Protein AF-A0A9Q8H592-F1 (afdb_monomer_lite)

Foldseek 3Di:
DQLVVLVVDVVVAQQFWKAKAAPPDPPADPLSVLRHLQTGGNPQCLLFFQAPPLDPPGRMHMDTDGCVVRPHDDNVVNVVSSCSSNVVVPFSQRGGNCNVVVDPTALTGPVDDPCSNPACLNVVPDPPPLVNGDFPPDPRSVVSSVVSVVVVQQWDWDQAAQAIETEGPQADCPPPCNVLLVLVRNVLSNVNKYKYFWHDDDPDDPVVCCVGPVVCPPPLQPVATAGMAINNFGEHEEEDDDPDLVVSLVVRCVVRLSNHLEYEYEHGPDDLVVSVVVVVVCVVVVRRHAFYWYQYPVRDIDTSDHDDDD

Secondary structure (DSSP, 8-state):
-HHHHHHHHHHHGGGSEEEEEE--STTS-HHHHTTTT-EEETT-THHHHSPSP-STT--EEEEEE-TTTSPPPPHHHHHHHHHHHTTT-TT-SSSS-HHHHT-SS-SSSTTS-GGGGT-TTTTT-TT--GGGS---S-HHHHHHHHHHHHHHTTEEEEEETTEEEEEETTS-TTSTTHHHHHHHHHHHHHTT-EEEE----SS--HHHHHHHHGGGTTSTTTT---SEEETTEEEEEE----S-HHHHHHHHHHHHTTT-SEEEEEPPS--HHHHHHHHHHHHHTT----EEEEE-TTS-EEEEEEPPP-

Sequence (310 aa):
EMAGRWEQFMADGDRYYLQYRTQRDNKVRPEHAALDGVTLPLSDSFWEEFYPPNGWNCRCTVVQVRKSKCPATDHDEAMRLGDEALQRDTKGMFRFNAGKEGKSVPDYNPYTVSRCRDCDIAKGGKGKSLARSFVPDNEVCKACVFIRQCEQLRGETIRHGKGTIEISHLVDRNDNDYSRLMQVAQHFAKDGSHVVLTPKMTRPAKFEYDCVYGSLRGTPYDGKCPDLKIDGLWYEHEGFVTDNPKRAFNNMMNHGLKQSGRLIIDRPELTDRFMLRSIQNRINLGINVEEVWLRENNGMIRLLYKKTDG

Structure (mmCIF, N/CA/C/O backbone):
data_AF-A0A9Q8H592-F1
#
_entry.id   AF-A0A9Q8H592-F1
#
loop_
_atom_site.group_PDB
_atom_site.id
_atom_site.type_symbol
_atom_site.label_atom_id
_atom_site.label_alt_id
_atom_site.label_comp_id
_atom_site.label_asym_id
_atom_site.label_entity_id
_atom_site.label_seq_id
_atom_site.pdbx_PDB_ins_code
_atom_site.Cartn_x
_atom_site.Cartn_y
_atom_site.Cartn_z
_atom_site.occupancy
_atom_site.B_iso_or_equiv
_atom_site.auth_seq_id
_atom_site.auth_comp_id
_atom_site.auth_asym_id
_atom_site.auth_atom_id
_atom_site.pdbx_PDB_model_num
ATOM 1 N N . GLU A 1 1 ? 0.896 -2.491 -12.646 1.00 68.50 1 GLU A N 1
ATOM 2 C CA . GLU A 1 1 ? 0.388 -3.859 -12.902 1.00 68.50 1 GLU A CA 1
ATOM 3 C C . GLU A 1 1 ? 1.468 -4.932 -12.720 1.00 68.50 1 GLU A C 1
ATOM 5 O O . GLU A 1 1 ? 1.279 -5.796 -11.879 1.00 68.50 1 GLU A O 1
ATOM 10 N N . MET A 1 2 ? 2.611 -4.874 -13.424 1.00 84.31 2 MET A N 1
ATOM 11 C CA . MET A 1 2 ? 3.657 -5.918 -13.323 1.00 84.31 2 MET A CA 1
ATOM 12 C C . MET A 1 2 ? 4.303 -6.043 -11.934 1.00 84.31 2 MET A C 1
ATOM 14 O O . MET A 1 2 ? 4.591 -7.160 -11.510 1.00 84.31 2 MET A O 1
ATOM 18 N N . ALA A 1 3 ? 4.468 -4.929 -11.209 1.00 83.12 3 ALA A N 1
ATOM 19 C CA . ALA A 1 3 ? 4.972 -4.949 -9.835 1.00 83.12 3 ALA A CA 1
ATOM 20 C C . ALA A 1 3 ? 4.068 -5.765 -8.889 1.00 83.12 3 ALA A C 1
ATOM 22 O O . ALA A 1 3 ? 4.554 -6.641 -8.189 1.00 83.12 3 ALA A O 1
ATOM 23 N N . GLY A 1 4 ? 2.745 -5.571 -8.957 1.00 83.00 4 GLY A N 1
ATOM 24 C CA . GLY A 1 4 ? 1.796 -6.339 -8.140 1.00 83.00 4 GLY A CA 1
ATOM 25 C C . GLY A 1 4 ? 1.736 -7.830 -8.496 1.00 83.00 4 GLY A C 1
ATOM 26 O O . GLY A 1 4 ? 1.490 -8.661 -7.631 1.00 83.00 4 GLY A O 1
ATOM 27 N N . ARG A 1 5 ? 2.015 -8.206 -9.754 1.00 86.50 5 ARG A N 1
ATOM 28 C CA . ARG A 1 5 ? 2.123 -9.628 -10.136 1.00 86.50 5 ARG A CA 1
ATOM 29 C C . ARG A 1 5 ? 3.337 -10.308 -9.504 1.00 86.50 5 ARG A C 1
ATOM 31 O O . ARG A 1 5 ? 3.254 -11.477 -9.152 1.00 86.50 5 ARG A O 1
ATOM 38 N N . TRP A 1 6 ? 4.438 -9.579 -9.323 1.00 90.00 6 TRP A N 1
ATOM 39 C CA . TRP A 1 6 ? 5.632 -10.117 -8.672 1.00 90.00 6 TRP A CA 1
ATOM 40 C C . TRP A 1 6 ? 5.349 -10.549 -7.228 1.00 90.00 6 TRP A C 1
ATOM 42 O O . TRP A 1 6 ? 5.749 -11.638 -6.825 1.00 90.00 6 TRP A O 1
ATOM 52 N N . GLU A 1 7 ? 4.596 -9.744 -6.472 1.00 86.19 7 GLU A N 1
ATOM 53 C CA . GLU A 1 7 ? 4.171 -10.086 -5.106 1.00 86.19 7 GLU A CA 1
ATOM 54 C C . GLU A 1 7 ? 3.358 -11.387 -5.065 1.00 86.19 7 GLU A C 1
ATOM 56 O O . GLU A 1 7 ? 3.593 -12.240 -4.209 1.00 86.19 7 GLU A O 1
ATOM 61 N N . GLN A 1 8 ? 2.456 -11.586 -6.033 1.00 87.19 8 GLN A N 1
ATOM 62 C CA . GLN A 1 8 ? 1.690 -12.831 -6.162 1.00 87.19 8 GLN A CA 1
ATOM 63 C C . GLN A 1 8 ? 2.609 -14.028 -6.426 1.00 87.19 8 GLN A C 1
ATOM 65 O O . GLN A 1 8 ? 2.456 -15.076 -5.804 1.00 87.19 8 GLN A O 1
ATOM 70 N N . PHE A 1 9 ? 3.604 -13.871 -7.303 1.00 90.25 9 PHE A N 1
ATOM 71 C CA . PHE A 1 9 ? 4.548 -14.947 -7.607 1.00 90.25 9 PHE A CA 1
ATOM 72 C C . PHE A 1 9 ? 5.408 -15.328 -6.400 1.00 90.25 9 PHE A C 1
ATOM 74 O O . PHE A 1 9 ? 5.647 -16.512 -6.168 1.00 90.25 9 PHE A O 1
ATOM 81 N N . MET A 1 10 ? 5.828 -14.340 -5.607 1.00 86.94 10 MET A N 1
ATOM 82 C CA . MET A 1 10 ? 6.579 -14.561 -4.371 1.00 86.94 10 MET A CA 1
ATOM 83 C C . MET A 1 10 ? 5.781 -15.364 -3.337 1.00 86.94 10 MET A C 1
ATOM 85 O O . MET A 1 10 ? 6.367 -16.191 -2.641 1.00 86.94 10 MET A O 1
ATOM 89 N N . ALA A 1 11 ? 4.460 -15.168 -3.257 1.00 86.38 11 ALA A N 1
ATOM 90 C CA . ALA A 1 11 ? 3.600 -15.910 -2.333 1.00 86.38 11 ALA A CA 1
ATOM 91 C C . ALA A 1 11 ? 3.524 -17.415 -2.660 1.00 86.38 11 ALA A C 1
ATOM 93 O O . ALA A 1 11 ? 3.461 -18.244 -1.754 1.00 86.38 11 ALA A O 1
ATOM 94 N N . ASP A 1 12 ? 3.575 -17.779 -3.944 1.00 84.81 12 ASP A N 1
ATOM 95 C CA . ASP A 1 12 ? 3.569 -19.181 -4.381 1.00 84.81 12 ASP A CA 1
ATOM 96 C C . ASP A 1 12 ? 4.945 -19.862 -4.307 1.00 84.81 12 ASP A C 1
ATOM 98 O O . ASP A 1 12 ? 5.024 -21.097 -4.288 1.00 84.81 12 ASP A O 1
ATOM 102 N N . GLY A 1 13 ? 6.029 -19.081 -4.283 1.00 82.19 13 GLY A N 1
ATOM 103 C CA . GLY A 1 13 ? 7.405 -19.574 -4.238 1.00 82.19 13 GLY A CA 1
ATOM 104 C C . GLY A 1 13 ? 7.794 -20.420 -5.460 1.00 82.19 13 GLY A C 1
ATOM 105 O O . GLY A 1 13 ? 7.361 -20.172 -6.583 1.00 82.19 13 GLY A O 1
ATOM 106 N N . ASP A 1 14 ? 8.609 -21.461 -5.251 1.00 81.50 14 ASP A N 1
ATOM 107 C CA . ASP A 1 14 ? 9.148 -22.322 -6.324 1.00 81.50 14 ASP A CA 1
ATOM 108 C C . ASP A 1 14 ? 8.177 -23.437 -6.785 1.00 81.50 14 ASP A C 1
ATOM 110 O O . ASP A 1 14 ? 8.556 -24.450 -7.379 1.00 81.50 14 ASP A O 1
ATOM 114 N N . ARG A 1 15 ? 6.875 -23.289 -6.521 1.00 87.06 15 ARG A N 1
ATOM 115 C CA . ARG A 1 15 ? 5.862 -24.247 -7.003 1.00 87.06 15 ARG A CA 1
ATOM 116 C C . ARG A 1 15 ? 5.711 -24.210 -8.526 1.00 87.06 15 ARG A C 1
ATOM 118 O O . ARG A 1 15 ? 5.356 -25.221 -9.136 1.00 87.06 15 ARG A O 1
ATOM 125 N N . TYR A 1 16 ? 5.997 -23.064 -9.136 1.00 93.06 16 TYR A N 1
ATOM 126 C CA . TYR A 1 16 ? 5.837 -22.804 -10.563 1.00 93.06 16 TYR A CA 1
ATOM 127 C C . TYR A 1 16 ? 7.101 -22.180 -11.151 1.00 93.06 16 TYR A C 1
ATOM 129 O O . TYR A 1 16 ? 7.884 -21.553 -10.443 1.00 93.06 16 TYR A O 1
ATOM 137 N N . TYR A 1 17 ? 7.276 -22.332 -12.463 1.00 96.06 17 TYR A N 1
ATOM 138 C CA . TYR A 1 17 ? 8.186 -21.470 -13.213 1.00 96.06 17 TYR A CA 1
ATOM 139 C C . TYR A 1 17 ? 7.452 -20.230 -13.690 1.00 96.06 17 TYR A C 1
ATOM 141 O O . TYR A 1 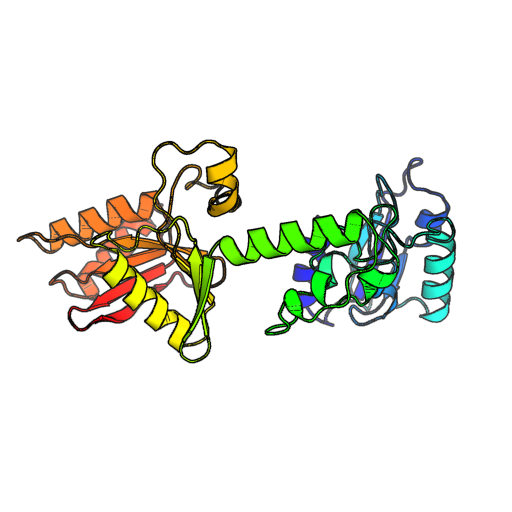17 ? 6.226 -20.230 -13.815 1.00 96.06 17 TYR A O 1
ATOM 149 N N . LEU A 1 18 ? 8.213 -19.184 -13.973 1.00 96.69 18 LEU A N 1
ATOM 150 C CA . LEU A 1 18 ? 7.728 -18.003 -14.656 1.00 96.69 18 LEU A CA 1
ATOM 151 C C . LEU A 1 18 ? 8.015 -18.140 -16.145 1.00 96.69 18 LEU A C 1
ATOM 153 O O . LEU A 1 18 ? 9.094 -18.573 -16.532 1.00 96.69 18 LEU A O 1
ATOM 157 N N . GLN A 1 19 ? 7.045 -17.778 -16.974 1.00 97.19 19 GLN A N 1
ATOM 158 C CA . GLN A 1 19 ? 7.184 -17.737 -18.421 1.00 97.19 19 GLN A CA 1
ATOM 159 C C . GLN A 1 19 ? 6.899 -16.330 -18.928 1.00 97.19 19 GLN A C 1
ATOM 161 O O . GLN A 1 19 ? 5.838 -15.758 -18.654 1.00 97.19 19 GLN A O 1
ATOM 166 N N . TYR A 1 20 ? 7.834 -15.803 -19.707 1.00 97.50 20 TYR A N 1
ATOM 167 C CA . TYR A 1 20 ? 7.683 -14.552 -20.425 1.00 97.50 20 TYR A CA 1
ATOM 168 C C . TYR A 1 20 ? 6.695 -14.735 -21.580 1.00 97.50 20 TYR A C 1
ATOM 170 O O . TYR A 1 20 ? 6.766 -15.701 -22.343 1.00 97.50 20 TYR A O 1
ATOM 178 N N . ARG A 1 21 ? 5.743 -13.811 -21.706 1.00 96.50 21 ARG A N 1
ATOM 179 C CA . ARG A 1 21 ? 4.736 -13.811 -22.767 1.00 96.50 21 ARG A CA 1
ATOM 180 C C . ARG A 1 21 ? 4.564 -12.428 -23.354 1.00 96.50 21 ARG A C 1
ATOM 182 O O . ARG A 1 21 ? 4.507 -11.426 -22.649 1.00 96.50 21 ARG A O 1
ATOM 189 N N . THR A 1 22 ? 4.388 -12.384 -24.655 1.00 95.81 22 THR A N 1
ATOM 190 C CA . THR A 1 22 ? 4.014 -11.192 -25.400 1.00 95.81 22 THR A CA 1
ATOM 191 C C . THR A 1 22 ? 2.536 -11.258 -25.773 1.00 95.81 22 THR A C 1
ATOM 193 O O . THR A 1 22 ? 1.909 -12.316 -25.725 1.00 95.81 22 THR A O 1
ATOM 196 N N . GLN A 1 23 ? 1.957 -10.130 -26.188 1.00 92.56 23 GLN A N 1
ATOM 197 C CA . GLN A 1 23 ? 0.624 -10.133 -26.805 1.00 92.56 23 GLN A CA 1
ATOM 198 C C . GLN A 1 23 ? 0.599 -10.800 -28.194 1.00 92.56 23 GLN A C 1
ATOM 200 O O . GLN A 1 23 ? -0.481 -10.962 -28.752 1.00 92.56 23 GLN A O 1
ATOM 205 N N . ARG A 1 24 ? 1.762 -11.179 -28.756 1.00 92.31 24 ARG A N 1
ATOM 206 C CA . ARG A 1 24 ? 1.909 -11.786 -30.093 1.00 92.31 24 ARG A CA 1
ATOM 207 C C . ARG A 1 24 ? 1.216 -11.001 -31.214 1.00 92.31 24 ARG A C 1
ATOM 209 O O . ARG A 1 24 ? 0.786 -11.576 -32.210 1.00 92.31 24 ARG A O 1
ATOM 216 N N . ASP A 1 25 ? 1.098 -9.688 -31.047 1.00 91.62 25 ASP A N 1
ATOM 217 C CA . ASP A 1 25 ? 0.556 -8.790 -32.059 1.00 91.62 25 ASP A CA 1
ATOM 218 C C . ASP A 1 25 ? 1.675 -8.062 -32.812 1.00 91.62 25 ASP A C 1
ATOM 220 O O . ASP A 1 25 ? 2.841 -8.067 -32.418 1.00 91.62 25 ASP A O 1
ATOM 224 N N . ASN A 1 26 ? 1.307 -7.395 -33.902 1.00 91.62 26 ASN A N 1
ATOM 225 C CA . ASN A 1 26 ? 2.233 -6.628 -34.735 1.00 91.62 26 ASN A CA 1
ATOM 226 C C . ASN A 1 26 ? 2.764 -5.340 -34.073 1.00 91.62 26 ASN A C 1
ATOM 228 O O . ASN A 1 26 ? 3.535 -4.615 -34.698 1.00 91.62 26 ASN A O 1
ATOM 232 N N . LYS A 1 27 ? 2.342 -5.023 -32.842 1.00 92.62 27 LYS A N 1
ATOM 233 C CA . LYS A 1 27 ? 2.834 -3.877 -32.063 1.00 92.62 27 LYS A CA 1
ATOM 234 C C . LYS A 1 27 ? 3.899 -4.289 -31.049 1.00 92.62 27 LYS A C 1
ATOM 236 O O . LYS A 1 27 ? 4.530 -3.413 -30.454 1.00 92.62 27 LYS A O 1
ATOM 241 N N . VAL A 1 28 ? 4.104 -5.588 -30.826 1.00 92.62 28 VAL A N 1
ATOM 242 C CA . VAL A 1 28 ? 5.240 -6.100 -30.055 1.00 92.62 28 VAL A CA 1
ATOM 243 C C . VAL A 1 28 ? 6.523 -5.808 -30.833 1.00 92.62 28 VAL A C 1
ATOM 245 O O . VAL A 1 28 ? 6.618 -6.076 -32.028 1.00 92.62 28 VAL A O 1
ATOM 248 N N . ARG A 1 29 ? 7.520 -5.238 -30.152 1.00 93.25 29 ARG A N 1
ATOM 249 C CA . ARG A 1 29 ? 8.842 -5.006 -30.744 1.00 93.25 29 ARG A CA 1
ATOM 250 C C . ARG A 1 29 ? 9.472 -6.357 -31.106 1.00 93.25 29 ARG A C 1
ATOM 252 O O . ARG A 1 29 ? 9.423 -7.246 -30.253 1.00 93.25 29 ARG A O 1
ATOM 259 N N . PRO A 1 30 ? 10.069 -6.528 -32.300 1.00 92.25 30 PRO A N 1
ATOM 260 C CA . PRO A 1 30 ? 10.672 -7.800 -32.699 1.00 92.25 30 PRO A CA 1
ATOM 261 C C . PRO A 1 30 ? 11.667 -8.340 -31.669 1.00 92.25 30 PRO A C 1
ATOM 263 O O . PRO A 1 30 ? 11.666 -9.530 -31.372 1.00 92.25 30 PRO A O 1
ATOM 266 N N . GLU A 1 31 ? 12.437 -7.449 -31.045 1.00 91.81 31 GLU A N 1
ATOM 267 C CA . GLU A 1 31 ? 13.436 -7.812 -30.044 1.00 91.81 31 GLU A CA 1
ATOM 268 C C . GLU A 1 31 ? 12.789 -8.381 -28.763 1.00 91.81 31 GLU A C 1
ATOM 270 O O . GLU A 1 31 ? 13.339 -9.265 -28.122 1.00 91.81 31 GLU A O 1
ATOM 275 N N . HIS A 1 32 ? 11.573 -7.945 -28.410 1.00 93.75 32 HIS A N 1
ATOM 276 C CA . HIS A 1 32 ? 10.824 -8.515 -27.283 1.00 93.75 32 HIS A CA 1
ATOM 277 C C . HIS A 1 32 ? 10.094 -9.808 -27.660 1.00 93.75 32 HIS A C 1
ATOM 279 O O . HIS A 1 32 ? 9.830 -10.633 -26.789 1.00 93.75 32 HIS A O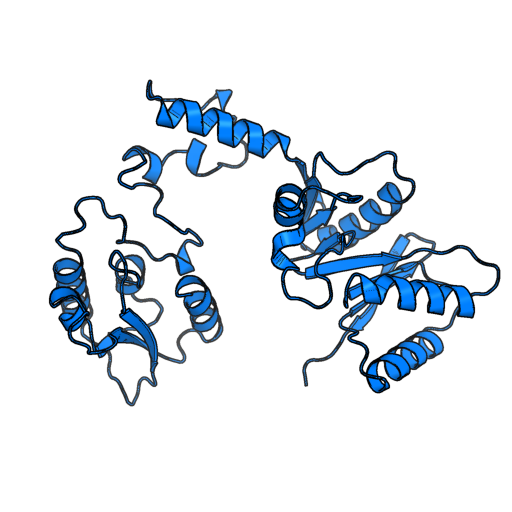 1
ATOM 285 N N . ALA A 1 33 ? 9.726 -9.980 -28.933 1.00 94.12 33 ALA A N 1
ATOM 286 C CA . ALA A 1 33 ? 9.085 -11.203 -29.411 1.00 94.12 33 ALA A CA 1
ATOM 287 C C . ALA A 1 33 ? 10.008 -12.421 -29.251 1.00 94.12 33 ALA A C 1
ATOM 289 O O . ALA A 1 33 ? 9.519 -13.512 -28.974 1.00 94.12 33 ALA A O 1
ATOM 290 N N . ALA A 1 34 ? 11.327 -12.215 -29.331 1.00 93.81 34 ALA A N 1
ATOM 291 C CA . ALA A 1 34 ? 12.336 -13.239 -29.070 1.00 93.81 34 ALA A CA 1
ATOM 292 C C . ALA A 1 34 ? 12.323 -13.770 -27.622 1.00 93.81 34 ALA A C 1
ATOM 294 O O . ALA A 1 34 ? 12.774 -14.883 -27.375 1.00 93.81 34 ALA A O 1
ATOM 295 N N . LEU A 1 35 ? 11.769 -13.007 -26.671 1.00 96.44 35 LEU A N 1
ATOM 296 C CA . LEU A 1 35 ? 11.593 -13.446 -25.284 1.00 96.44 35 LEU A CA 1
ATOM 297 C C . LEU A 1 35 ? 10.324 -14.286 -25.074 1.00 96.44 35 LEU A C 1
ATOM 299 O O . LEU A 1 35 ? 10.143 -14.846 -23.995 1.00 96.44 35 LEU A O 1
ATOM 303 N N . ASP A 1 36 ? 9.414 -14.374 -26.053 1.00 96.44 36 ASP A N 1
ATOM 304 C CA . ASP A 1 36 ? 8.175 -15.143 -25.899 1.00 96.44 36 ASP A CA 1
ATOM 305 C C . ASP A 1 36 ? 8.484 -16.625 -25.647 1.00 96.44 36 ASP A C 1
ATOM 307 O O . ASP A 1 36 ? 9.067 -17.308 -26.484 1.00 96.44 36 ASP A O 1
ATOM 311 N N . GLY A 1 37 ? 8.069 -17.135 -24.487 1.00 96.50 37 GLY A N 1
ATOM 312 C CA . GLY A 1 37 ? 8.290 -18.525 -24.096 1.00 96.50 37 GLY A CA 1
ATOM 313 C C . GLY A 1 37 ? 9.519 -18.769 -23.220 1.00 96.50 37 GLY A C 1
ATOM 314 O O . GLY A 1 37 ? 9.614 -19.872 -22.675 1.00 96.50 37 GLY A O 1
ATOM 315 N N . VAL A 1 38 ? 10.385 -17.769 -22.993 1.00 97.75 38 VAL A N 1
ATOM 316 C CA . VAL A 1 38 ? 11.476 -17.873 -22.006 1.00 97.75 38 VAL A CA 1
ATOM 317 C C . VAL A 1 38 ? 10.879 -18.264 -20.659 1.00 97.75 38 VAL A C 1
ATOM 319 O O . VAL A 1 38 ? 10.034 -17.548 -20.116 1.00 97.75 38 VAL A O 1
ATOM 322 N N . THR A 1 39 ? 11.265 -19.436 -20.158 1.00 98.00 39 THR A N 1
ATOM 323 C CA . THR A 1 39 ? 10.685 -20.045 -18.959 1.00 98.00 39 THR A CA 1
ATOM 324 C C . THR A 1 39 ? 11.786 -20.320 -17.951 1.00 98.00 39 THR A C 1
ATOM 326 O O . THR A 1 39 ? 12.683 -21.101 -18.236 1.00 98.00 39 THR A O 1
ATOM 329 N N . LEU A 1 40 ? 11.729 -19.709 -16.770 1.00 97.25 40 LEU A N 1
ATOM 330 C CA . LEU A 1 40 ? 12.783 -19.816 -15.760 1.00 97.25 40 LEU A CA 1
ATOM 331 C C . LEU A 1 40 ? 12.198 -19.928 -14.344 1.00 97.25 40 LEU A C 1
ATOM 333 O O . LEU A 1 40 ? 11.069 -19.482 -14.100 1.00 97.25 40 LEU A O 1
ATOM 337 N N . PRO A 1 41 ? 12.947 -20.501 -13.384 1.00 95.50 41 PRO A N 1
ATOM 338 C CA . PRO A 1 41 ? 12.615 -20.409 -11.965 1.00 95.50 41 PRO A CA 1
ATOM 339 C C . PRO A 1 41 ? 12.420 -18.959 -11.509 1.00 95.50 41 PRO A C 1
ATOM 341 O O . PRO A 1 41 ? 13.060 -18.049 -12.028 1.00 95.50 41 PRO A O 1
ATOM 344 N N . LEU A 1 42 ? 11.571 -18.740 -10.499 1.00 93.56 42 LEU A N 1
ATOM 345 C CA . LEU A 1 42 ? 11.354 -17.411 -9.903 1.00 93.56 42 LEU A CA 1
ATOM 346 C C . LEU A 1 42 ? 12.660 -16.781 -9.385 1.00 93.56 42 LEU A C 1
ATOM 348 O O . LEU A 1 42 ? 12.828 -15.567 -9.440 1.00 93.56 42 LEU A O 1
ATOM 352 N N . SER A 1 43 ? 13.571 -17.611 -8.871 1.00 93.38 43 SER A N 1
ATOM 353 C CA . SER A 1 43 ? 14.846 -17.197 -8.280 1.00 93.38 43 SER A CA 1
ATOM 354 C C . SER A 1 43 ? 15.946 -16.886 -9.297 1.00 93.38 43 SER A C 1
ATOM 356 O O . SER A 1 43 ? 17.040 -16.515 -8.884 1.00 93.38 43 SER A O 1
ATOM 358 N N . ASP A 1 44 ? 15.699 -17.096 -10.590 1.00 96.12 44 ASP A N 1
ATOM 359 C CA . ASP A 1 44 ? 16.697 -16.870 -11.632 1.00 96.12 44 ASP A CA 1
ATOM 360 C C . ASP A 1 44 ? 17.009 -15.370 -11.793 1.00 96.12 44 ASP A C 1
ATOM 362 O O . ASP A 1 44 ? 16.101 -14.530 -11.760 1.00 96.12 44 ASP A O 1
ATOM 366 N N . SER A 1 45 ? 18.291 -15.026 -11.964 1.00 96.38 45 SER A N 1
ATOM 367 C CA . SER A 1 45 ? 18.751 -13.637 -12.083 1.00 96.38 45 SER A CA 1
ATOM 368 C C . SER A 1 45 ? 18.256 -12.939 -13.348 1.00 96.38 45 SER A C 1
ATOM 370 O O . SER A 1 45 ? 18.188 -11.712 -13.362 1.00 96.38 45 SER A O 1
ATOM 372 N N . PHE A 1 46 ? 17.806 -13.676 -14.369 1.00 97.19 46 PHE A N 1
ATOM 373 C CA . PHE A 1 46 ? 17.144 -13.106 -15.546 1.00 97.19 46 PHE A CA 1
ATOM 374 C C . PHE A 1 46 ? 16.004 -12.151 -15.162 1.00 97.19 46 PHE A C 1
ATOM 376 O O . PHE A 1 46 ? 15.834 -11.081 -15.753 1.00 97.19 46 PHE A O 1
ATOM 383 N N . TRP A 1 47 ? 15.230 -12.504 -14.130 1.00 96.00 47 TRP A N 1
ATOM 384 C CA . TRP A 1 47 ? 14.111 -11.684 -13.674 1.00 96.00 47 TRP A CA 1
ATOM 385 C C . TRP A 1 47 ? 14.538 -10.424 -12.931 1.00 96.00 47 TRP A C 1
ATOM 387 O O . TRP A 1 47 ? 13.675 -9.602 -12.645 1.00 96.00 47 TRP A O 1
ATOM 397 N N . GLU A 1 48 ? 15.812 -10.251 -12.588 1.00 94.19 48 GLU A N 1
ATOM 398 C CA . GLU A 1 48 ? 16.304 -9.010 -11.985 1.00 94.19 48 GLU A CA 1
ATOM 399 C C . GLU A 1 48 ? 16.422 -7.892 -13.021 1.00 94.19 48 GLU A C 1
ATOM 401 O O . GLU A 1 48 ? 16.132 -6.741 -12.699 1.00 94.19 48 GLU A O 1
ATOM 406 N N . GLU A 1 49 ? 16.765 -8.231 -14.267 1.00 93.81 49 GLU A N 1
ATOM 407 C CA . GLU A 1 49 ? 17.043 -7.253 -15.323 1.00 93.81 49 GLU A CA 1
ATOM 408 C C . GLU A 1 49 ? 15.979 -7.205 -16.423 1.00 93.81 49 GLU A C 1
ATOM 410 O O . GLU A 1 49 ? 15.709 -6.132 -16.955 1.00 93.81 49 GLU A O 1
ATOM 415 N N . PHE A 1 50 ? 15.356 -8.333 -16.772 1.00 95.81 50 PHE A N 1
ATOM 416 C CA . PHE A 1 50 ? 14.523 -8.439 -17.981 1.00 95.81 50 PHE A CA 1
ATOM 417 C C . PHE A 1 50 ? 13.031 -8.632 -17.695 1.00 95.81 50 PHE A C 1
ATOM 419 O O . PHE A 1 50 ? 12.260 -9.027 -18.581 1.00 95.81 50 PHE A O 1
ATOM 426 N N . TYR A 1 51 ? 12.607 -8.358 -16.459 1.00 95.12 51 TYR A N 1
ATOM 427 C CA . TYR A 1 51 ? 11.207 -8.427 -16.061 1.00 95.12 51 TYR A CA 1
ATOM 428 C C . TYR A 1 51 ? 10.416 -7.228 -16.620 1.00 95.12 51 TYR A C 1
ATOM 430 O O . TYR A 1 51 ? 10.789 -6.083 -16.370 1.00 95.12 51 TYR A O 1
ATOM 438 N N . PRO A 1 52 ? 9.290 -7.449 -17.330 1.00 93.81 52 PRO A N 1
ATOM 439 C CA . PRO A 1 52 ? 8.515 -6.369 -17.932 1.00 93.81 52 PRO A CA 1
ATOM 440 C C . PRO A 1 52 ? 8.105 -5.263 -16.942 1.00 93.81 52 PRO A C 1
ATOM 442 O O . PRO A 1 52 ? 7.694 -5.559 -15.816 1.00 93.81 52 PRO A O 1
ATOM 445 N N . PRO A 1 53 ? 8.079 -3.989 -17.383 1.00 92.88 53 PRO A N 1
ATOM 446 C CA . PRO A 1 53 ? 8.158 -3.539 -18.777 1.00 92.88 53 PRO A CA 1
ATOM 447 C C . PRO A 1 53 ? 9.589 -3.325 -19.305 1.00 92.88 53 PRO A C 1
ATOM 449 O O . PRO A 1 53 ? 10.331 -2.515 -18.776 1.00 92.88 53 PRO A O 1
ATOM 452 N N . ASN A 1 54 ? 9.901 -3.915 -20.464 1.00 92.69 54 ASN A N 1
ATOM 453 C CA . ASN A 1 54 ? 11.219 -3.792 -21.122 1.00 92.69 54 ASN A CA 1
ATOM 454 C C . ASN A 1 54 ? 11.311 -2.599 -22.101 1.00 92.69 54 ASN A C 1
ATOM 456 O O . ASN A 1 54 ? 12.069 -2.612 -23.064 1.00 92.69 54 ASN A O 1
ATOM 460 N N . GLY A 1 55 ? 10.459 -1.586 -21.932 1.00 91.88 55 GLY A N 1
ATOM 461 C CA . GLY A 1 55 ? 10.382 -0.443 -22.839 1.00 91.88 55 GLY A CA 1
ATOM 462 C C . GLY A 1 55 ? 9.100 0.371 -22.690 1.00 91.88 55 GLY A C 1
ATOM 463 O O . GLY A 1 55 ? 8.113 -0.071 -22.098 1.00 91.88 55 GLY A O 1
ATOM 464 N N . TRP A 1 56 ? 9.076 1.560 -23.295 1.00 90.50 56 TRP A N 1
ATOM 465 C CA . TRP A 1 56 ? 7.867 2.383 -23.341 1.00 90.50 56 TRP A CA 1
ATOM 466 C C . TRP A 1 56 ? 6.738 1.671 -24.089 1.00 90.50 56 TRP A C 1
ATOM 468 O O . TRP A 1 56 ? 6.951 1.150 -25.191 1.00 90.50 56 TRP A O 1
ATOM 478 N N . ASN A 1 57 ? 5.539 1.692 -23.494 1.00 90.31 57 ASN A N 1
ATOM 479 C CA . ASN A 1 57 ? 4.343 1.009 -23.997 1.00 90.31 57 ASN A CA 1
ATOM 480 C C . ASN A 1 57 ? 4.569 -0.501 -24.230 1.00 90.31 57 ASN A C 1
ATOM 482 O O . ASN A 1 57 ? 4.062 -1.075 -25.195 1.00 90.31 57 ASN A O 1
ATOM 486 N N . CYS A 1 58 ? 5.386 -1.138 -23.380 1.00 92.06 58 CYS A N 1
ATOM 487 C CA . CYS A 1 58 ? 5.659 -2.567 -23.472 1.00 92.06 58 CYS A CA 1
ATOM 488 C C . CYS A 1 58 ? 4.367 -3.381 -23.306 1.00 92.06 58 CYS A C 1
ATOM 490 O O . CYS A 1 58 ? 3.588 -3.157 -22.383 1.00 92.06 58 CYS A O 1
ATOM 492 N N . ARG A 1 59 ? 4.161 -4.345 -24.208 1.00 94.31 59 ARG A N 1
ATOM 493 C CA . ARG A 1 59 ? 2.997 -5.248 -24.243 1.00 94.31 59 ARG A CA 1
ATOM 494 C C . ARG A 1 59 ? 3.358 -6.658 -23.766 1.00 94.31 59 ARG A C 1
ATOM 496 O O . ARG A 1 59 ? 2.676 -7.623 -24.091 1.00 94.31 59 ARG A O 1
ATOM 503 N N . CYS A 1 60 ? 4.466 -6.792 -23.050 1.00 94.69 60 CYS A N 1
ATOM 504 C CA . CYS A 1 60 ? 4.926 -8.062 -22.514 1.00 94.69 60 CYS A CA 1
ATOM 505 C C . CYS A 1 60 ? 4.431 -8.268 -21.087 1.00 94.69 60 CYS A C 1
ATOM 507 O O . CYS A 1 60 ? 4.090 -7.325 -20.374 1.00 94.69 60 CYS A O 1
ATOM 509 N N . THR A 1 61 ? 4.395 -9.523 -20.671 1.00 95.12 61 THR A N 1
ATOM 510 C CA . THR A 1 61 ? 3.940 -9.944 -19.360 1.00 95.12 61 THR A CA 1
ATOM 511 C C . THR A 1 61 ? 4.658 -11.215 -18.929 1.00 95.12 61 THR A C 1
ATOM 513 O O . THR A 1 61 ? 5.357 -11.848 -19.717 1.00 95.12 61 THR A O 1
ATOM 516 N N . VAL A 1 62 ? 4.470 -11.593 -17.672 1.00 96.00 62 VAL A N 1
ATOM 517 C CA . VAL A 1 62 ? 4.984 -12.834 -17.103 1.00 96.00 62 VAL A CA 1
ATOM 518 C C . VAL A 1 62 ? 3.826 -13.569 -16.448 1.00 96.00 62 VAL A C 1
ATOM 520 O O . VAL A 1 62 ? 2.932 -12.948 -15.862 1.00 96.00 62 VAL A O 1
ATOM 523 N N . VAL A 1 63 ? 3.814 -14.891 -16.597 1.00 95.31 63 VAL A N 1
ATOM 524 C CA . VAL A 1 63 ? 2.800 -15.771 -16.011 1.00 95.31 63 VAL A CA 1
ATOM 525 C C . VAL A 1 63 ? 3.454 -16.985 -15.367 1.00 95.31 63 VAL A C 1
ATOM 527 O O . VAL A 1 63 ? 4.504 -17.437 -15.816 1.00 95.31 63 VAL A O 1
ATOM 530 N N . GLN A 1 64 ? 2.807 -17.555 -14.357 1.00 95.75 64 GLN A N 1
ATOM 531 C CA . GLN A 1 64 ? 3.227 -18.834 -13.796 1.00 95.75 64 GLN A CA 1
ATOM 532 C C . GLN A 1 64 ? 2.814 -19.999 -14.698 1.00 95.75 64 GLN A C 1
ATOM 534 O O . GLN A 1 64 ? 1.691 -20.061 -15.208 1.00 95.75 64 GLN A O 1
ATOM 539 N N . VAL A 1 65 ? 3.716 -20.961 -14.858 1.00 95.88 65 VAL A N 1
ATOM 540 C CA . VAL A 1 65 ? 3.502 -22.193 -15.615 1.00 95.88 65 VAL A CA 1
ATOM 541 C C . VAL A 1 65 ? 3.941 -23.408 -14.805 1.00 95.88 65 VAL A C 1
ATOM 543 O O . VAL A 1 65 ? 4.824 -23.352 -13.948 1.00 95.88 65 VAL A O 1
ATOM 546 N N . ARG A 1 66 ? 3.302 -24.551 -15.072 1.00 94.06 66 ARG A N 1
ATOM 547 C CA . ARG A 1 66 ? 3.679 -25.821 -14.442 1.00 94.06 66 ARG A CA 1
ATOM 548 C C . ARG A 1 66 ? 4.997 -26.314 -15.034 1.00 94.06 66 ARG A C 1
ATOM 550 O O . ARG A 1 66 ? 5.075 -26.482 -16.250 1.00 94.06 66 ARG A O 1
ATOM 557 N N . LYS A 1 67 ? 5.957 -26.656 -14.167 1.00 92.94 67 LYS A N 1
ATOM 558 C CA . LYS A 1 67 ? 7.291 -27.169 -14.538 1.00 92.94 67 LYS A CA 1
ATOM 559 C C . LYS A 1 67 ? 7.236 -28.346 -15.525 1.00 92.94 67 LYS A C 1
ATOM 561 O O . LYS A 1 67 ? 8.052 -28.442 -16.427 1.00 92.94 67 LYS A O 1
ATOM 566 N N . SER A 1 68 ? 6.227 -29.214 -15.402 1.00 91.31 68 SER A N 1
ATOM 567 C CA . SER A 1 68 ? 6.050 -30.376 -16.286 1.00 91.31 68 SER A CA 1
ATOM 568 C C . SER A 1 68 ? 5.545 -30.048 -17.694 1.00 91.31 68 SER A C 1
ATOM 570 O O . SER A 1 68 ? 5.737 -30.848 -18.602 1.00 91.31 68 SER A O 1
ATOM 572 N N . LYS A 1 69 ? 4.860 -28.913 -17.883 1.00 92.38 69 LYS A N 1
ATOM 573 C CA . LYS A 1 69 ? 4.307 -28.507 -19.187 1.00 92.38 69 LYS A CA 1
ATOM 574 C C . LYS A 1 69 ? 5.231 -27.565 -19.948 1.00 92.38 69 LYS A C 1
ATOM 576 O O . LYS A 1 69 ? 5.175 -27.526 -21.172 1.00 92.38 69 LYS A O 1
ATOM 581 N N . CYS A 1 70 ? 6.022 -26.783 -19.225 1.00 92.12 70 CYS A N 1
ATOM 582 C CA . CYS A 1 70 ? 6.928 -25.793 -19.784 1.00 92.12 70 CYS A CA 1
ATOM 583 C C . CYS A 1 70 ? 8.305 -26.012 -19.142 1.00 92.12 70 CYS A C 1
ATOM 585 O O . CYS A 1 70 ? 8.495 -25.569 -18.005 1.00 92.12 70 CYS A O 1
ATOM 587 N N . PRO A 1 71 ? 9.218 -26.743 -19.810 1.00 92.56 71 PRO A N 1
ATOM 588 C CA . PRO A 1 71 ? 10.573 -26.929 -19.306 1.00 92.56 71 PRO A CA 1
ATOM 589 C C . PRO A 1 71 ? 11.306 -25.586 -19.246 1.00 92.56 71 PRO A C 1
ATOM 591 O O . PRO A 1 71 ? 10.936 -24.642 -19.947 1.00 92.56 71 PRO A O 1
ATOM 594 N N . ALA A 1 72 ? 12.325 -25.505 -18.393 1.00 95.31 72 ALA A N 1
ATOM 595 C CA . ALA A 1 72 ? 13.126 -24.296 -18.282 1.00 95.31 72 ALA A CA 1
ATOM 596 C C . ALA A 1 72 ? 13.940 -24.067 -19.564 1.00 95.31 72 ALA A C 1
ATOM 598 O O . ALA A 1 72 ? 14.489 -25.012 -20.134 1.00 95.31 72 ALA A O 1
ATOM 599 N N . THR A 1 73 ? 14.004 -22.814 -19.999 1.00 96.94 73 THR A N 1
ATOM 600 C CA . THR A 1 73 ? 14.987 -22.335 -20.969 1.00 96.94 73 THR A CA 1
ATOM 601 C C . THR A 1 73 ? 16.363 -22.369 -20.312 1.00 96.94 73 THR A C 1
ATOM 603 O O . THR A 1 73 ? 16.473 -22.179 -19.099 1.00 96.94 73 THR A O 1
ATOM 606 N N . ASP A 1 74 ? 17.405 -22.625 -21.097 1.00 97.81 74 ASP A N 1
ATOM 607 C CA . ASP A 1 74 ? 18.773 -22.507 -20.607 1.00 97.81 74 ASP A CA 1
ATOM 608 C C . ASP A 1 74 ? 19.054 -21.069 -20.131 1.00 97.81 74 ASP A C 1
ATOM 610 O O . ASP A 1 74 ? 18.605 -20.101 -20.753 1.00 97.81 74 ASP A O 1
ATOM 614 N N . HIS A 1 75 ? 19.754 -20.929 -19.003 1.00 96.62 75 HIS A N 1
ATOM 615 C CA . HIS A 1 75 ? 19.985 -19.627 -18.374 1.00 96.62 75 HIS A CA 1
ATOM 616 C C . HIS A 1 75 ? 20.788 -18.694 -19.289 1.00 96.62 75 HIS A C 1
ATOM 618 O O . HIS A 1 75 ? 20.395 -17.545 -19.495 1.00 96.62 75 HIS A O 1
ATOM 624 N N . ASP A 1 76 ? 21.871 -19.193 -19.887 1.00 97.62 76 ASP A N 1
ATOM 625 C CA . ASP A 1 76 ? 22.759 -18.383 -20.723 1.00 97.62 76 ASP A CA 1
ATOM 626 C C . ASP A 1 76 ? 22.059 -17.971 -22.024 1.00 97.62 76 ASP A C 1
ATOM 628 O O . ASP A 1 76 ? 22.198 -16.837 -22.495 1.00 97.62 76 ASP A O 1
ATOM 632 N N . GLU A 1 77 ? 21.243 -18.867 -22.588 1.00 96.94 77 GLU A N 1
ATOM 633 C CA . GLU A 1 77 ? 20.366 -18.536 -23.709 1.00 96.94 77 GLU A CA 1
ATOM 634 C C . GLU A 1 77 ? 19.368 -17.429 -23.349 1.00 96.94 77 GLU A C 1
ATOM 636 O O . GLU A 1 77 ? 19.229 -16.460 -24.102 1.00 96.94 77 GLU A O 1
ATOM 641 N N . ALA A 1 78 ? 18.695 -17.541 -22.202 1.00 96.88 78 ALA A N 1
ATOM 642 C CA . ALA A 1 78 ? 17.733 -16.542 -21.758 1.00 96.88 78 ALA A CA 1
ATOM 643 C C . ALA A 1 78 ? 18.395 -15.177 -21.525 1.00 96.88 78 ALA A C 1
ATOM 645 O O . ALA A 1 78 ? 17.879 -14.165 -22.002 1.00 96.88 78 ALA A O 1
ATOM 646 N N . MET A 1 79 ? 19.557 -15.139 -20.866 1.00 97.44 79 MET A N 1
ATOM 647 C CA . MET A 1 79 ? 20.325 -13.909 -20.651 1.00 97.44 79 MET A CA 1
ATOM 648 C C . MET A 1 79 ? 20.714 -13.248 -21.976 1.00 97.44 79 MET A C 1
ATOM 650 O O . MET A 1 79 ? 20.487 -12.051 -22.151 1.00 97.44 79 MET A O 1
ATOM 654 N N . ARG A 1 80 ? 21.196 -14.028 -22.955 1.00 97.44 80 ARG A N 1
ATOM 655 C CA . ARG A 1 80 ? 21.525 -13.522 -24.298 1.00 97.44 80 ARG A CA 1
ATOM 656 C C . ARG A 1 80 ? 20.313 -12.887 -24.985 1.00 97.44 80 ARG A C 1
ATOM 658 O O . ARG A 1 80 ? 20.435 -11.800 -25.547 1.00 97.44 80 ARG A O 1
ATOM 665 N N . LEU A 1 81 ? 19.152 -13.546 -24.936 1.00 96.50 81 LEU A N 1
ATOM 666 C CA . LEU A 1 81 ? 17.910 -13.006 -25.502 1.00 96.50 81 LEU A CA 1
ATOM 667 C C . LEU A 1 81 ? 17.470 -11.728 -24.770 1.00 96.50 81 LEU A C 1
ATOM 669 O O . LEU A 1 81 ? 17.009 -10.780 -25.405 1.00 96.50 81 LEU A O 1
ATOM 673 N N . GLY A 1 82 ? 17.625 -11.683 -23.444 1.00 95.62 82 GLY A N 1
ATOM 674 C CA . GLY A 1 82 ? 17.348 -10.501 -22.624 1.00 95.62 82 GLY A CA 1
ATOM 675 C C . GLY A 1 82 ? 18.217 -9.310 -23.017 1.00 95.62 82 GLY A C 1
ATOM 676 O O . GLY A 1 82 ? 17.710 -8.208 -23.249 1.00 95.62 82 GLY A O 1
ATOM 677 N N . ASP A 1 83 ? 19.518 -9.537 -23.170 1.00 95.62 83 ASP A N 1
ATOM 678 C CA . ASP A 1 83 ? 20.458 -8.501 -23.579 1.00 95.62 83 ASP A CA 1
ATOM 679 C C . ASP A 1 83 ? 20.163 -7.962 -24.976 1.00 95.62 83 ASP A C 1
ATOM 681 O O . ASP A 1 83 ? 20.164 -6.744 -25.173 1.00 95.62 83 ASP A O 1
ATOM 685 N N . GLU A 1 84 ? 19.843 -8.841 -25.927 1.00 95.00 84 GLU A N 1
ATOM 686 C CA . GLU A 1 84 ? 19.429 -8.447 -27.273 1.00 95.00 84 GLU A CA 1
ATOM 687 C C . GLU A 1 84 ? 18.121 -7.640 -27.250 1.00 95.00 84 GLU A C 1
ATOM 689 O O . GLU A 1 84 ? 18.010 -6.612 -27.931 1.00 95.00 84 GLU A O 1
ATOM 694 N N . ALA A 1 85 ? 17.156 -8.050 -26.418 1.00 94.19 85 ALA A N 1
ATOM 695 C CA . ALA A 1 85 ? 15.873 -7.373 -26.264 1.00 94.19 85 ALA A CA 1
ATOM 696 C C . ALA A 1 85 ? 16.023 -5.928 -25.762 1.00 94.19 85 ALA A C 1
ATOM 698 O O . ALA A 1 85 ? 15.328 -5.030 -26.245 1.00 94.19 85 ALA A O 1
ATOM 699 N N . LEU A 1 86 ? 16.945 -5.687 -24.822 1.00 92.69 86 LEU A N 1
ATOM 700 C CA . LEU A 1 86 ? 17.180 -4.372 -24.211 1.00 92.69 86 LEU A CA 1
ATOM 701 C C . LEU A 1 86 ? 18.457 -3.677 -24.713 1.00 92.69 86 LEU A C 1
ATOM 703 O O . LEU A 1 86 ? 18.879 -2.681 -24.126 1.00 92.69 86 LEU A O 1
ATOM 707 N N . GLN A 1 87 ? 19.065 -4.122 -25.816 1.00 91.06 87 GLN A N 1
ATOM 708 C CA . GLN A 1 87 ? 20.318 -3.546 -26.339 1.00 91.06 87 GLN A CA 1
ATOM 709 C C . GLN A 1 87 ? 20.225 -2.037 -26.641 1.00 91.06 87 GLN A C 1
ATOM 711 O O . GLN A 1 87 ? 21.215 -1.310 -26.581 1.00 91.06 87 GLN A O 1
ATOM 716 N N . ARG A 1 88 ? 19.018 -1.545 -26.961 1.00 87.56 88 ARG A N 1
ATOM 717 C CA . ARG A 1 88 ? 18.763 -0.123 -27.246 1.00 87.56 88 ARG A CA 1
ATOM 718 C C . ARG A 1 88 ? 18.529 0.719 -25.988 1.00 87.56 88 ARG A C 1
ATOM 720 O O . ARG A 1 88 ? 18.517 1.946 -26.084 1.00 87.56 88 ARG A O 1
ATOM 727 N N . ASP A 1 89 ? 18.365 0.102 -24.820 1.00 87.88 89 ASP A N 1
ATOM 728 C CA . ASP A 1 89 ? 18.213 0.797 -23.539 1.00 87.88 89 ASP A CA 1
ATOM 729 C C . ASP A 1 89 ? 19.580 1.178 -22.951 1.00 87.88 89 ASP A C 1
ATOM 731 O O . ASP A 1 89 ? 20.030 0.675 -21.923 1.00 87.88 89 ASP A O 1
ATOM 735 N N . THR A 1 90 ? 20.259 2.109 -23.619 1.00 82.69 90 THR A N 1
ATOM 736 C CA . THR A 1 90 ? 21.628 2.533 -23.269 1.00 82.69 90 THR A CA 1
ATOM 737 C C . THR A 1 90 ? 21.753 3.171 -21.884 1.00 82.69 90 THR A C 1
ATOM 739 O O . THR A 1 90 ? 22.857 3.307 -21.357 1.00 82.69 90 THR A O 1
ATOM 742 N N . LYS A 1 91 ? 20.635 3.595 -21.286 1.00 83.44 91 LYS A N 1
ATOM 743 C CA . LYS A 1 91 ? 20.590 4.206 -19.951 1.00 83.44 91 LYS A CA 1
ATOM 744 C C . LYS A 1 91 ? 20.071 3.249 -18.879 1.00 83.44 91 LYS A C 1
ATOM 746 O O . LYS A 1 91 ? 20.091 3.629 -17.711 1.00 83.44 91 LYS A O 1
ATOM 751 N N . GLY A 1 92 ? 19.673 2.031 -19.252 1.00 87.88 92 GLY A N 1
ATOM 752 C CA . GLY A 1 92 ? 19.168 1.015 -18.331 1.00 87.88 92 GLY A CA 1
ATOM 753 C C . GLY A 1 92 ? 17.862 1.416 -17.645 1.00 87.88 92 GLY A C 1
ATOM 754 O O . GLY A 1 92 ? 17.645 1.024 -16.506 1.00 87.88 92 GLY A O 1
ATOM 755 N N . MET A 1 93 ? 17.017 2.221 -18.298 1.00 90.62 93 MET A N 1
ATOM 756 C CA . MET A 1 93 ? 15.725 2.657 -17.749 1.00 90.62 93 MET A CA 1
ATOM 757 C C . MET A 1 93 ? 14.788 1.476 -17.454 1.00 90.62 93 MET A C 1
ATOM 759 O O . MET A 1 93 ? 13.953 1.557 -16.557 1.00 90.62 93 MET A O 1
ATOM 763 N N . PHE A 1 94 ? 14.913 0.395 -18.219 1.00 92.25 94 PHE A N 1
ATOM 764 C CA . PHE A 1 94 ? 14.051 -0.783 -18.169 1.00 92.25 94 PHE A CA 1
ATOM 765 C C . PHE A 1 94 ? 14.795 -2.052 -17.746 1.00 92.25 94 PHE A C 1
ATOM 767 O O . PHE A 1 94 ? 14.194 -3.120 -17.724 1.00 92.25 94 PHE A O 1
ATOM 774 N N . ARG A 1 95 ? 16.082 -1.940 -17.397 1.00 92.00 95 ARG A N 1
ATOM 775 C CA . ARG A 1 95 ? 16.912 -3.044 -16.896 1.00 92.00 95 ARG A CA 1
ATOM 776 C C . ARG A 1 95 ? 16.796 -3.183 -15.378 1.00 92.00 95 ARG A C 1
ATOM 778 O O . ARG A 1 95 ? 17.771 -2.972 -14.659 1.00 92.00 95 ARG A O 1
ATOM 785 N N . PHE A 1 96 ? 15.585 -3.427 -14.886 1.00 92.38 96 PHE A N 1
ATOM 786 C CA . PHE A 1 96 ? 15.322 -3.626 -13.460 1.00 92.38 96 PHE A CA 1
ATOM 787 C C . PHE A 1 96 ? 13.970 -4.304 -13.231 1.00 92.38 96 PHE A C 1
ATOM 789 O O . PHE A 1 96 ? 13.052 -4.204 -14.047 1.00 92.38 96 PHE A O 1
ATOM 796 N N . ASN A 1 97 ? 13.800 -4.917 -12.064 1.00 93.38 97 ASN A N 1
ATOM 797 C CA . ASN A 1 97 ? 12.530 -5.504 -11.666 1.00 93.38 97 ASN A CA 1
ATOM 798 C C . ASN A 1 97 ? 11.756 -4.572 -10.731 1.00 93.38 97 ASN A C 1
ATOM 800 O O . ASN A 1 97 ? 11.977 -4.541 -9.519 1.00 93.38 97 ASN A O 1
ATOM 804 N N . ALA A 1 98 ? 10.781 -3.862 -11.297 1.00 90.56 98 ALA A N 1
ATOM 805 C CA . ALA A 1 98 ? 9.919 -2.938 -10.562 1.00 90.56 98 ALA A CA 1
ATOM 806 C C . ALA A 1 98 ? 9.167 -3.584 -9.382 1.00 90.56 98 ALA A C 1
ATOM 808 O O . ALA A 1 98 ? 8.931 -2.923 -8.372 1.00 90.56 98 ALA A O 1
ATOM 809 N N . GLY A 1 99 ? 8.787 -4.863 -9.498 1.00 89.25 99 GLY A N 1
ATOM 810 C CA . GLY A 1 99 ? 8.099 -5.596 -8.433 1.00 89.25 99 GLY A CA 1
ATOM 811 C C . GLY A 1 99 ? 9.026 -6.028 -7.306 1.00 89.25 99 GLY A C 1
ATOM 812 O O . GLY A 1 99 ? 8.672 -5.905 -6.139 1.00 89.25 99 GLY A O 1
ATOM 813 N N . LYS A 1 100 ? 10.235 -6.477 -7.649 1.00 90.25 100 LYS A N 1
ATOM 814 C CA . LYS A 1 100 ? 11.255 -6.878 -6.677 1.00 90.25 100 LYS A CA 1
ATOM 815 C C . LYS A 1 100 ? 11.834 -5.677 -5.930 1.00 90.25 100 LYS A C 1
ATOM 817 O O . LYS A 1 100 ? 12.055 -5.758 -4.727 1.00 90.25 100 LYS A O 1
ATOM 822 N N . GLU A 1 101 ? 12.073 -4.570 -6.631 1.00 88.38 101 GLU A N 1
ATOM 823 C CA . GLU A 1 101 ? 12.639 -3.355 -6.036 1.00 88.38 101 GLU A CA 1
ATOM 824 C C . GLU A 1 101 ? 11.595 -2.430 -5.399 1.00 88.38 101 GLU A C 1
ATOM 826 O O . GLU A 1 101 ? 11.967 -1.536 -4.641 1.00 88.38 101 GLU A O 1
ATOM 831 N N . GLY A 1 102 ? 10.304 -2.600 -5.708 1.00 86.44 102 GLY A N 1
ATOM 832 C CA . GLY A 1 102 ? 9.246 -1.703 -5.233 1.00 86.44 102 GLY A CA 1
ATOM 833 C C . GLY A 1 102 ? 9.361 -0.280 -5.793 1.00 86.44 102 GLY A C 1
ATOM 834 O O . GLY A 1 102 ? 8.940 0.683 -5.152 1.00 86.44 102 GLY A O 1
ATOM 835 N N . LYS A 1 103 ? 9.959 -0.124 -6.980 1.00 85.31 103 LYS A N 1
ATOM 836 C CA . LYS A 1 103 ? 10.225 1.173 -7.620 1.00 85.31 103 LYS A CA 1
ATOM 837 C C . LYS A 1 103 ? 9.526 1.269 -8.968 1.00 85.31 103 LYS A C 1
ATOM 839 O O . LYS A 1 103 ? 9.395 0.287 -9.687 1.00 85.31 103 LYS A O 1
ATOM 844 N N . SER A 1 104 ? 9.107 2.480 -9.334 1.00 84.25 104 SER A N 1
ATOM 845 C CA . SER A 1 104 ? 8.520 2.739 -10.660 1.00 84.25 104 SER A CA 1
ATOM 846 C C . SER A 1 104 ? 9.572 2.970 -11.750 1.00 84.25 104 SER A C 1
ATOM 848 O O . SER A 1 104 ? 9.298 2.715 -12.918 1.00 84.25 104 SER A O 1
ATOM 850 N N . VAL A 1 105 ? 10.758 3.453 -11.371 1.00 87.69 105 VAL A N 1
ATOM 851 C CA . VAL A 1 105 ? 11.921 3.683 -12.241 1.00 87.69 105 VAL A CA 1
ATOM 852 C C . VAL A 1 105 ? 13.195 3.313 -11.472 1.00 87.69 105 VAL A C 1
ATOM 854 O O . VAL A 1 105 ? 13.192 3.425 -10.241 1.00 87.69 105 VAL A O 1
ATOM 857 N N . PRO A 1 106 ? 14.278 2.900 -12.150 1.00 89.12 106 PRO A N 1
ATOM 858 C CA . PRO A 1 106 ? 15.536 2.582 -11.486 1.00 89.12 106 PRO A CA 1
ATOM 859 C C . PRO A 1 106 ? 16.199 3.849 -10.930 1.00 89.12 106 PRO A C 1
ATOM 861 O O . PRO A 1 106 ? 15.982 4.958 -11.431 1.00 89.12 106 PRO A O 1
ATOM 864 N N . ASP A 1 107 ? 17.043 3.686 -9.905 1.00 86.06 107 ASP A N 1
ATOM 865 C CA . ASP A 1 107 ? 17.705 4.809 -9.217 1.00 86.06 107 ASP A CA 1
ATOM 866 C C . ASP A 1 107 ? 18.530 5.667 -10.193 1.00 86.06 107 ASP A C 1
ATOM 868 O O . ASP A 1 107 ? 18.533 6.900 -10.124 1.00 86.06 107 ASP A O 1
ATOM 872 N N . TYR A 1 108 ? 19.206 5.010 -11.138 1.00 86.81 108 TYR A N 1
ATOM 873 C CA . TYR A 1 108 ? 19.808 5.670 -12.287 1.00 86.81 108 TYR A CA 1
ATOM 874 C C . TYR A 1 108 ? 18.921 5.562 -13.513 1.00 86.81 108 TYR A C 1
ATOM 876 O O . TYR A 1 108 ? 18.582 4.465 -13.939 1.00 86.81 108 TYR A O 1
ATOM 884 N N . ASN A 1 109 ? 18.626 6.706 -14.113 1.00 88.06 109 ASN A N 1
ATOM 885 C CA . ASN A 1 109 ? 17.855 6.818 -15.334 1.00 88.06 109 ASN A CA 1
ATOM 886 C C . ASN A 1 109 ? 18.213 8.142 -16.054 1.00 88.06 109 ASN A C 1
ATOM 888 O O . ASN A 1 109 ? 18.964 8.949 -15.504 1.00 88.06 109 ASN A O 1
ATOM 892 N N . PRO A 1 110 ? 17.708 8.403 -17.277 1.00 86.75 110 PRO A N 1
ATOM 893 C CA . PRO A 1 110 ? 17.937 9.650 -18.017 1.00 86.75 110 PRO A CA 1
ATOM 894 C C . PRO A 1 110 ? 17.651 10.962 -17.267 1.00 86.75 110 PRO A C 1
ATOM 896 O O . PRO A 1 110 ? 18.148 12.002 -17.687 1.00 86.75 110 PRO A O 1
ATOM 899 N N . TYR A 1 111 ? 16.862 10.928 -16.190 1.00 84.50 111 TYR A N 1
ATOM 900 C CA . TYR A 1 111 ? 16.513 12.091 -15.369 1.00 84.50 111 TYR A CA 1
ATOM 901 C C . TYR A 1 111 ? 17.336 12.182 -14.074 1.00 84.50 111 TYR A C 1
ATOM 903 O O . TYR A 1 111 ? 17.128 13.090 -13.270 1.00 84.50 111 TYR A O 1
ATOM 911 N N . THR A 1 112 ? 18.269 11.255 -13.852 1.00 87.25 112 THR A N 1
ATOM 912 C CA . THR A 1 1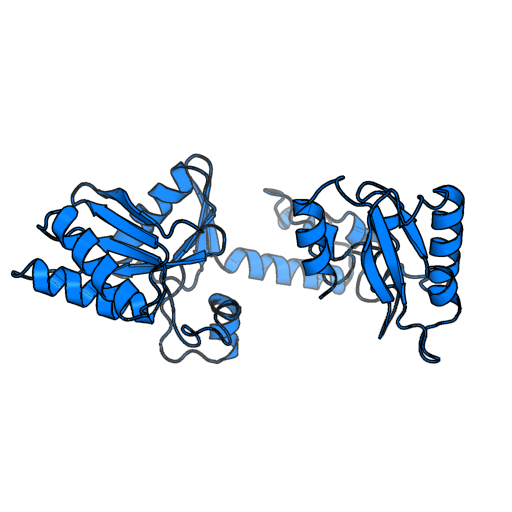12 ? 19.158 11.229 -12.687 1.00 87.25 112 THR A CA 1
ATOM 913 C C . THR A 1 112 ? 20.621 11.082 -13.113 1.00 87.25 112 THR A C 1
ATOM 915 O O . THR A 1 112 ? 20.960 11.061 -14.297 1.00 87.25 112 THR A O 1
ATOM 918 N N . VAL A 1 113 ? 21.535 11.027 -12.142 1.00 86.81 113 VAL A N 1
ATOM 919 C CA . VAL A 1 113 ? 22.970 10.825 -12.394 1.00 86.81 113 VAL A CA 1
ATOM 920 C C . VAL A 1 113 ? 23.405 9.417 -12.026 1.00 86.81 113 VAL A C 1
ATOM 922 O O . VAL A 1 113 ? 22.800 8.789 -11.165 1.00 86.81 113 VAL A O 1
ATOM 925 N N . SER A 1 114 ? 24.474 8.912 -12.647 1.00 83.81 114 SER A N 1
ATOM 926 C CA . SER A 1 114 ? 24.973 7.540 -12.428 1.00 83.81 114 SER A CA 1
ATOM 927 C C . SER A 1 114 ? 25.207 7.211 -10.953 1.00 83.81 114 SER A C 1
ATOM 929 O O . SER A 1 114 ? 24.875 6.115 -10.513 1.00 83.81 114 SER A O 1
ATOM 931 N N . ARG A 1 115 ? 25.670 8.191 -10.168 1.00 82.38 115 ARG A N 1
ATOM 932 C CA . ARG A 1 115 ? 25.846 8.079 -8.712 1.00 82.38 115 ARG A CA 1
ATOM 933 C C . ARG A 1 115 ? 24.549 7.772 -7.951 1.00 82.38 115 ARG A C 1
ATOM 935 O O . ARG A 1 115 ? 24.594 7.309 -6.822 1.00 82.38 115 ARG A O 1
ATOM 942 N N . CYS A 1 116 ? 23.369 8.013 -8.517 1.00 85.44 116 CYS A N 1
ATOM 943 C CA . CYS A 1 116 ? 22.117 7.669 -7.846 1.00 85.44 116 CYS A CA 1
ATOM 944 C C . CYS A 1 116 ? 21.994 6.160 -7.569 1.00 85.44 116 CYS A C 1
ATOM 946 O O . CYS A 1 116 ? 21.335 5.809 -6.595 1.00 85.44 116 CYS A O 1
ATOM 948 N N . ARG A 1 117 ? 22.695 5.290 -8.322 1.00 82.94 117 ARG A N 1
ATOM 949 C CA . ARG A 1 117 ? 22.715 3.830 -8.091 1.00 82.94 117 ARG A CA 1
ATOM 950 C C . ARG A 1 117 ? 23.205 3.432 -6.703 1.00 82.94 117 ARG A C 1
ATOM 952 O O . ARG A 1 117 ? 22.798 2.392 -6.196 1.00 82.94 117 ARG A O 1
ATOM 959 N N . ASP A 1 118 ? 24.085 4.214 -6.092 1.00 81.50 118 ASP A N 1
ATOM 960 C CA . ASP A 1 118 ? 24.761 3.903 -4.828 1.00 81.50 118 ASP A CA 1
ATOM 961 C C . ASP A 1 118 ? 24.782 5.086 -3.843 1.00 81.50 118 ASP A C 1
ATOM 963 O O . ASP A 1 118 ? 25.410 5.027 -2.790 1.00 81.50 118 ASP A O 1
ATOM 967 N N . CYS A 1 119 ? 24.038 6.153 -4.141 1.00 81.62 119 CYS A N 1
ATOM 968 C CA . CYS A 1 119 ? 23.998 7.363 -3.330 1.00 81.62 119 CYS A CA 1
ATOM 969 C C . CYS A 1 119 ? 23.307 7.161 -1.971 1.00 81.62 119 CYS A C 1
ATOM 971 O O . CYS A 1 119 ? 22.114 6.858 -1.903 1.00 81.62 119 CYS A O 1
ATOM 973 N N . ASP A 1 120 ? 24.021 7.477 -0.887 1.00 77.69 120 ASP A N 1
ATOM 974 C CA . ASP A 1 120 ? 23.499 7.474 0.489 1.00 77.69 120 ASP A CA 1
ATOM 975 C C . ASP A 1 120 ? 22.257 8.369 0.683 1.00 77.69 120 ASP A C 1
ATOM 977 O O . ASP A 1 120 ? 21.353 8.018 1.442 1.00 77.69 120 ASP A O 1
ATOM 981 N N . ILE A 1 121 ? 22.195 9.512 -0.015 1.00 77.69 121 ILE A N 1
ATOM 982 C CA . ILE A 1 121 ? 21.077 10.471 0.071 1.00 77.69 121 ILE A CA 1
ATOM 983 C C . ILE A 1 121 ? 19.817 9.872 -0.558 1.00 77.69 121 ILE A C 1
ATOM 985 O O . ILE A 1 121 ? 18.729 9.949 0.010 1.00 77.69 121 ILE A O 1
ATOM 989 N N . ALA A 1 122 ? 19.961 9.257 -1.735 1.00 75.69 122 ALA A N 1
ATOM 990 C CA . ALA A 1 122 ? 18.841 8.654 -2.447 1.00 75.69 122 ALA A CA 1
ATOM 991 C C . ALA A 1 122 ? 18.334 7.396 -1.729 1.00 75.69 122 ALA A C 1
ATOM 993 O O . ALA A 1 122 ? 17.126 7.185 -1.681 1.00 75.69 122 ALA A O 1
ATOM 994 N N . LYS A 1 123 ? 19.233 6.607 -1.127 1.00 75.06 123 LYS A N 1
ATOM 995 C CA . LYS A 1 123 ? 18.901 5.349 -0.442 1.00 75.06 123 LYS A CA 1
ATOM 996 C C . LYS A 1 123 ? 18.437 5.510 1.009 1.00 75.06 123 LYS A C 1
ATOM 998 O O . LYS A 1 123 ? 18.091 4.515 1.637 1.00 75.06 123 LYS A O 1
ATOM 1003 N N . GLY A 1 124 ? 18.417 6.733 1.549 1.00 63.00 124 GLY A N 1
ATOM 1004 C CA . GLY A 1 124 ? 17.808 7.018 2.852 1.00 63.00 124 GLY A CA 1
ATOM 1005 C C . GLY A 1 124 ? 18.456 6.261 4.016 1.00 63.00 124 GLY A C 1
ATOM 1006 O O . GLY A 1 124 ? 17.755 5.716 4.868 1.00 63.00 124 GLY A O 1
ATOM 1007 N N . GLY A 1 125 ? 19.792 6.191 4.055 1.00 54.59 125 GLY A N 1
ATOM 1008 C CA . GLY A 1 125 ? 20.507 5.481 5.117 1.00 54.59 125 GLY A CA 1
ATOM 1009 C C . GLY A 1 125 ? 20.063 5.935 6.516 1.00 54.59 125 GLY A C 1
ATOM 1010 O O . GLY A 1 125 ? 20.236 7.100 6.877 1.00 54.59 125 GLY A O 1
ATOM 1011 N N . LYS A 1 126 ? 19.510 5.009 7.317 1.00 43.28 126 LYS A N 1
ATOM 1012 C CA . LYS A 1 126 ? 19.093 5.256 8.710 1.00 43.28 126 LYS A CA 1
ATOM 1013 C C . LYS A 1 126 ? 20.253 5.894 9.489 1.00 43.28 126 LYS A C 1
ATOM 1015 O O . LYS A 1 126 ? 21.253 5.236 9.754 1.00 43.28 126 LYS A O 1
ATOM 1020 N N . GLY A 1 127 ? 20.119 7.170 9.853 1.00 47.38 127 GLY A N 1
ATOM 1021 C CA . GLY A 1 127 ? 21.082 7.879 10.703 1.00 47.38 127 GLY A CA 1
ATOM 1022 C C . GLY A 1 127 ? 22.291 8.511 10.000 1.00 47.38 127 GLY A C 1
ATOM 1023 O O . GLY A 1 127 ? 23.140 9.078 10.687 1.00 47.38 127 GLY A O 1
ATOM 1024 N N . LYS A 1 128 ? 22.385 8.491 8.662 1.00 48.56 128 LYS A N 1
ATOM 1025 C CA . LYS A 1 128 ? 23.339 9.364 7.958 1.00 48.56 128 LYS A CA 1
ATOM 1026 C C . LYS A 1 128 ? 22.677 10.723 7.769 1.00 48.56 128 LYS A C 1
ATOM 1028 O O . LYS A 1 128 ? 21.764 10.872 6.963 1.00 48.56 128 LYS A O 1
ATOM 1033 N N . SER A 1 129 ? 23.098 11.713 8.553 1.00 54.72 129 SER A N 1
ATOM 1034 C CA . SER A 1 129 ? 22.593 13.071 8.385 1.00 54.72 129 SER A CA 1
ATOM 1035 C C . SER A 1 129 ? 22.865 13.540 6.954 1.00 54.72 129 SER A C 1
ATOM 1037 O O . SER A 1 129 ? 23.965 13.357 6.424 1.00 54.72 129 SER A O 1
ATOM 1039 N N . LEU A 1 130 ? 21.875 14.190 6.333 1.00 59.38 130 LEU A N 1
ATOM 1040 C CA . LEU A 1 130 ? 22.071 14.904 5.065 1.00 59.38 130 LEU A CA 1
ATOM 1041 C C . LEU A 1 130 ? 23.284 15.851 5.158 1.00 59.38 130 LEU A C 1
ATOM 1043 O O . LEU A 1 130 ? 24.018 16.012 4.192 1.00 59.38 130 LEU A O 1
ATOM 1047 N N . ALA A 1 131 ? 23.556 16.364 6.365 1.00 54.56 131 ALA A N 1
ATOM 1048 C CA . ALA A 1 131 ? 24.705 17.198 6.705 1.00 54.56 131 ALA A CA 1
ATOM 1049 C C . ALA A 1 131 ? 26.090 16.535 6.529 1.00 54.56 131 ALA A C 1
ATOM 1051 O O . ALA A 1 131 ? 27.079 17.251 6.431 1.00 54.56 131 ALA A O 1
ATOM 1052 N N . ARG A 1 132 ? 26.198 15.198 6.510 1.00 57.66 132 ARG A N 1
ATOM 1053 C CA . ARG A 1 132 ? 27.478 14.473 6.337 1.00 57.66 132 ARG A CA 1
ATOM 1054 C C . ARG A 1 132 ? 27.651 13.855 4.949 1.00 57.66 132 ARG A C 1
ATOM 1056 O O . ARG A 1 132 ? 28.678 13.237 4.683 1.00 57.66 132 ARG A O 1
ATOM 1063 N N . SER A 1 133 ? 26.656 13.981 4.076 1.00 64.88 133 SER A N 1
ATOM 1064 C CA . SER A 1 133 ? 26.700 13.374 2.746 1.00 64.88 133 SER A CA 1
ATOM 1065 C C . SER A 1 133 ? 27.382 14.311 1.751 1.00 64.88 133 SER A C 1
ATOM 1067 O O . SER A 1 133 ? 26.999 15.470 1.633 1.00 64.88 133 SER A O 1
ATOM 1069 N N . PHE A 1 134 ? 28.371 13.817 0.999 1.00 70.31 134 PHE A N 1
ATOM 1070 C CA . PHE A 1 134 ? 28.964 14.584 -0.101 1.00 70.31 134 PHE A CA 1
ATOM 1071 C C . PHE A 1 134 ? 27.923 14.797 -1.207 1.00 70.31 134 PHE A C 1
ATOM 1073 O O . PHE A 1 134 ? 27.498 13.830 -1.850 1.00 70.31 134 PHE A O 1
ATOM 1080 N N . VAL A 1 135 ? 27.545 16.049 -1.453 1.00 71.69 135 VAL A N 1
ATOM 1081 C CA . VAL A 1 135 ? 26.622 16.446 -2.522 1.00 71.69 135 VAL A CA 1
ATOM 1082 C C . VAL A 1 135 ? 27.460 16.991 -3.684 1.00 71.69 135 VAL A C 1
ATOM 1084 O O . VAL A 1 135 ? 28.154 17.986 -3.489 1.00 71.69 135 VAL A O 1
ATOM 1087 N N . PRO A 1 136 ? 27.441 16.369 -4.879 1.00 74.88 136 PRO A N 1
ATOM 1088 C CA . PRO A 1 136 ? 28.090 16.940 -6.054 1.00 74.88 136 PRO A CA 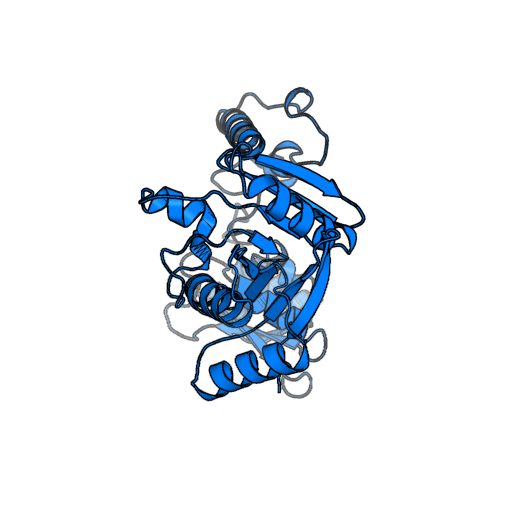1
ATOM 1089 C C . PRO A 1 136 ? 27.474 18.294 -6.382 1.00 74.88 136 PRO A C 1
ATOM 1091 O O . PRO A 1 136 ? 26.277 18.489 -6.155 1.00 74.88 136 PRO A O 1
ATOM 1094 N N . ASP A 1 137 ? 28.255 19.182 -6.992 1.00 79.88 137 ASP A N 1
ATOM 1095 C CA . ASP A 1 137 ? 27.736 20.445 -7.510 1.00 79.88 137 ASP A CA 1
ATOM 1096 C C . ASP A 1 137 ? 26.898 20.204 -8.776 1.00 79.88 137 ASP A C 1
ATOM 1098 O O . ASP A 1 137 ? 27.348 20.331 -9.909 1.00 79.88 137 ASP A O 1
ATOM 1102 N N . ASN A 1 138 ? 25.675 19.730 -8.553 1.00 85.62 138 ASN A N 1
ATOM 1103 C CA . ASN A 1 138 ? 24.687 19.386 -9.559 1.00 85.62 138 ASN A CA 1
ATOM 1104 C C . ASN A 1 138 ? 23.302 19.750 -9.017 1.00 85.62 138 ASN A C 1
ATOM 1106 O O . ASN A 1 138 ? 22.949 19.378 -7.894 1.00 85.62 138 ASN A O 1
ATOM 1110 N N . GLU A 1 139 ? 22.502 20.434 -9.828 1.00 87.62 139 GLU A N 1
ATOM 1111 C CA . GLU A 1 139 ? 21.138 20.851 -9.503 1.00 87.62 139 GLU A CA 1
ATOM 1112 C C . GLU A 1 139 ? 20.240 19.678 -9.095 1.00 87.62 139 GLU A C 1
ATOM 1114 O O . GLU A 1 139 ? 19.507 19.790 -8.115 1.00 87.62 139 GLU A O 1
ATOM 1119 N N . VAL A 1 140 ? 20.365 18.516 -9.749 1.00 86.88 140 VAL A N 1
ATOM 1120 C CA . VAL A 1 140 ? 19.601 17.303 -9.397 1.00 86.88 140 VAL A CA 1
ATOM 1121 C C . VAL A 1 140 ? 19.932 16.841 -7.977 1.00 86.88 140 VAL A C 1
ATOM 1123 O O . VAL A 1 140 ? 19.044 16.493 -7.199 1.00 86.88 140 VAL A O 1
ATOM 1126 N N . CYS A 1 141 ? 21.214 16.868 -7.606 1.00 85.31 141 CYS A N 1
ATOM 1127 C CA . CYS A 1 141 ? 21.659 16.474 -6.272 1.00 85.31 141 CYS A CA 1
ATOM 1128 C C . CYS A 1 141 ? 21.215 17.488 -5.208 1.00 85.31 141 CYS A C 1
ATOM 1130 O O . CYS A 1 141 ? 20.767 17.077 -4.138 1.00 85.31 141 CYS A O 1
ATOM 1132 N N . LYS A 1 142 ? 21.277 18.793 -5.509 1.00 85.88 142 LYS A N 1
ATOM 1133 C CA . LYS A 1 142 ? 20.772 19.859 -4.626 1.00 85.88 142 LYS A CA 1
ATOM 1134 C C . LYS A 1 142 ? 19.261 19.726 -4.402 1.00 85.88 142 LYS A C 1
ATOM 1136 O O . LYS A 1 142 ? 18.813 19.739 -3.259 1.00 85.88 142 LYS A O 1
ATOM 1141 N N . ALA A 1 143 ? 18.486 19.513 -5.467 1.00 87.44 143 ALA A N 1
ATOM 1142 C CA . ALA A 1 143 ? 17.042 19.291 -5.389 1.00 87.44 143 ALA A CA 1
ATOM 1143 C C . ALA A 1 143 ? 16.694 18.030 -4.583 1.00 87.44 143 ALA A C 1
ATOM 1145 O O . ALA A 1 143 ? 15.805 18.065 -3.735 1.00 87.44 143 ALA A O 1
ATOM 1146 N N . CYS A 1 144 ? 17.432 16.934 -4.788 1.00 85.69 144 CYS A N 1
ATOM 1147 C CA . CYS A 1 144 ? 17.256 15.695 -4.030 1.00 85.69 144 CYS A CA 1
ATOM 1148 C C . CYS A 1 144 ? 17.410 15.922 -2.518 1.00 85.69 144 CYS A C 1
ATOM 1150 O O . CYS A 1 144 ? 16.579 15.449 -1.744 1.00 85.69 144 CYS A O 1
ATOM 1152 N N . VAL A 1 145 ? 18.411 16.701 -2.089 1.00 83.56 145 VAL A N 1
ATOM 1153 C CA . VAL A 1 145 ? 18.587 17.055 -0.670 1.00 83.56 145 VAL A CA 1
ATOM 1154 C C . VAL A 1 145 ? 17.359 17.782 -0.128 1.00 83.56 145 VAL A C 1
ATOM 1156 O O . VAL A 1 145 ? 16.849 17.377 0.913 1.00 83.56 145 VAL A O 1
ATOM 1159 N N . PHE A 1 146 ? 16.847 18.796 -0.831 1.00 84.56 146 PHE A N 1
ATOM 1160 C CA . PHE A 1 146 ? 15.651 19.521 -0.389 1.00 84.56 146 PHE A CA 1
ATOM 1161 C C . PHE A 1 146 ? 14.420 18.617 -0.300 1.00 84.56 146 PHE A C 1
ATOM 1163 O O . PHE A 1 146 ? 13.714 18.649 0.703 1.00 84.56 146 PHE A O 1
ATOM 1170 N N . ILE A 1 147 ? 14.196 17.752 -1.293 1.00 84.81 147 ILE A N 1
ATOM 1171 C CA . ILE A 1 147 ? 13.080 16.794 -1.275 1.00 84.81 147 ILE A CA 1
ATOM 1172 C C . ILE A 1 147 ? 13.184 15.867 -0.057 1.00 84.81 147 ILE A C 1
ATOM 1174 O O . ILE A 1 147 ? 12.194 15.670 0.646 1.00 84.81 147 ILE A O 1
ATOM 1178 N N . ARG A 1 148 ? 14.381 15.340 0.235 1.00 82.12 148 ARG A N 1
ATOM 1179 C CA . ARG A 1 148 ? 14.616 14.483 1.408 1.00 82.12 148 ARG A CA 1
ATOM 1180 C C . ARG A 1 148 ? 14.470 15.239 2.731 1.00 82.12 148 ARG A C 1
ATOM 1182 O O . ARG A 1 148 ? 13.981 14.663 3.696 1.00 82.12 148 ARG A O 1
ATOM 1189 N N . GLN A 1 149 ? 14.843 16.518 2.794 1.00 80.00 149 GLN A N 1
ATOM 1190 C CA . GLN A 1 149 ? 14.572 17.362 3.966 1.00 80.00 149 GLN A CA 1
ATOM 1191 C C . GLN A 1 149 ? 13.069 17.556 4.169 1.00 80.00 149 GLN A C 1
ATOM 1193 O O . GLN A 1 149 ? 12.576 17.371 5.277 1.00 80.00 149 GLN A O 1
ATOM 1198 N N . CYS A 1 150 ? 12.323 17.868 3.106 1.00 80.94 150 CYS A N 1
ATOM 1199 C CA . CYS A 1 150 ? 10.869 17.979 3.175 1.00 80.94 150 CYS A CA 1
ATOM 1200 C C . CYS A 1 150 ? 10.225 16.664 3.627 1.00 80.94 150 CYS A C 1
ATOM 1202 O O . CYS A 1 150 ? 9.303 16.695 4.432 1.00 80.94 150 CYS A O 1
ATOM 1204 N N . GLU A 1 151 ? 10.718 15.518 3.151 1.00 79.12 151 GLU A N 1
ATOM 1205 C CA . GLU A 1 151 ? 10.272 14.193 3.594 1.00 79.12 151 GLU A CA 1
ATOM 1206 C C . GLU A 1 151 ? 10.521 13.973 5.093 1.00 79.12 151 GLU A C 1
ATOM 1208 O O . GLU A 1 151 ? 9.610 13.548 5.795 1.00 79.12 151 GLU A O 1
ATOM 1213 N N . GLN A 1 152 ? 11.698 14.342 5.610 1.00 73.50 152 GLN A N 1
ATOM 1214 C CA . GLN A 1 152 ? 12.002 14.265 7.048 1.00 73.50 152 GLN A CA 1
ATOM 1215 C C . GLN A 1 152 ? 11.101 15.162 7.905 1.00 73.50 152 GLN A C 1
ATOM 1217 O O . GLN A 1 152 ? 10.865 14.855 9.067 1.00 73.50 152 GLN A O 1
ATOM 1222 N N . LEU A 1 153 ? 10.589 16.257 7.343 1.00 74.50 153 LEU A N 1
ATOM 1223 C CA . LEU A 1 153 ? 9.647 17.144 8.025 1.00 74.50 153 LEU A CA 1
ATOM 1224 C C . LEU A 1 153 ? 8.195 16.647 7.957 1.00 74.50 153 LEU A C 1
ATOM 1226 O O . LEU A 1 153 ? 7.341 17.206 8.642 1.00 74.50 153 LEU A O 1
ATOM 1230 N N . ARG A 1 154 ? 7.885 15.605 7.167 1.00 79.25 154 ARG A N 1
ATOM 1231 C CA . ARG A 1 154 ? 6.509 15.092 7.045 1.00 79.25 154 ARG A CA 1
ATOM 1232 C C . ARG A 1 154 ? 6.011 14.378 8.294 1.00 79.25 154 ARG A C 1
ATOM 1234 O O . ARG A 1 154 ? 4.798 14.203 8.429 1.00 79.25 154 ARG A O 1
ATOM 1241 N N . GLY A 1 155 ? 6.891 13.972 9.195 1.00 83.44 155 GLY A N 1
ATOM 1242 C CA . GLY A 1 155 ? 6.501 13.276 10.408 1.00 83.44 155 GLY A CA 1
ATOM 1243 C C . GLY A 1 155 ? 7.690 12.753 11.190 1.00 83.44 155 GLY A C 1
ATOM 1244 O O . GLY A 1 155 ? 8.841 12.909 10.791 1.00 83.44 155 GLY A O 1
ATOM 1245 N N . GLU A 1 156 ? 7.396 12.116 12.313 1.00 88.62 156 GLU A N 1
ATOM 1246 C CA . GLU A 1 156 ? 8.388 11.420 13.123 1.00 88.62 156 GLU A CA 1
ATOM 1247 C C . GLU A 1 156 ? 8.119 9.920 13.127 1.00 88.62 156 GLU A C 1
ATOM 1249 O O . GLU A 1 156 ? 6.972 9.476 13.096 1.00 88.62 156 GLU A O 1
ATOM 1254 N N . THR A 1 157 ? 9.189 9.131 13.200 1.00 90.62 157 THR A N 1
ATOM 1255 C CA . THR A 1 157 ? 9.098 7.686 13.403 1.00 90.62 157 THR A CA 1
ATOM 1256 C C . THR A 1 157 ? 9.712 7.323 14.746 1.00 90.62 157 THR A C 1
ATOM 1258 O O . THR A 1 157 ? 10.911 7.500 14.970 1.00 90.62 157 THR A O 1
ATOM 1261 N N . ILE A 1 158 ? 8.898 6.760 15.629 1.00 92.94 158 ILE A N 1
ATOM 1262 C CA . ILE A 1 158 ? 9.284 6.286 16.953 1.00 92.94 158 ILE A CA 1
ATOM 1263 C C . ILE A 1 158 ? 9.436 4.765 16.889 1.00 92.94 158 ILE A C 1
ATOM 1265 O O . ILE A 1 158 ? 8.541 4.060 16.428 1.00 92.94 158 ILE A O 1
ATOM 1269 N N . ARG A 1 159 ? 10.561 4.225 17.370 1.00 93.75 159 ARG A N 1
ATOM 1270 C CA . ARG A 1 159 ? 10.684 2.777 17.612 1.00 93.75 159 ARG A CA 1
ATOM 1271 C C . ARG A 1 159 ? 10.076 2.443 18.966 1.00 93.75 159 ARG A C 1
ATOM 1273 O O . ARG A 1 159 ? 10.455 3.051 19.964 1.00 93.75 159 ARG A O 1
ATOM 1280 N N . HIS A 1 160 ? 9.181 1.463 19.007 1.00 94.12 160 HIS A N 1
ATOM 1281 C CA . HIS A 1 160 ? 8.553 1.017 20.246 1.00 94.12 160 HIS A CA 1
ATOM 1282 C C . HIS A 1 160 ? 8.438 -0.508 20.252 1.00 94.12 160 HIS A C 1
ATOM 1284 O O . HIS A 1 160 ? 7.821 -1.088 19.366 1.00 94.12 160 HIS A O 1
ATOM 1290 N N . GLY A 1 161 ? 9.055 -1.164 21.239 1.00 93.38 161 GLY A N 1
ATOM 1291 C CA . GLY A 1 161 ? 9.173 -2.624 21.265 1.00 93.38 161 GLY A CA 1
ATOM 1292 C C . GLY A 1 161 ? 9.858 -3.166 20.007 1.00 93.38 161 GLY A C 1
ATOM 1293 O O . GLY A 1 161 ? 10.996 -2.792 19.720 1.00 93.38 161 GLY A O 1
ATOM 1294 N N . LYS A 1 162 ? 9.177 -4.060 19.279 1.00 93.75 162 LYS A N 1
ATOM 1295 C CA . LYS A 1 162 ? 9.685 -4.663 18.034 1.00 93.75 162 LYS A CA 1
ATOM 1296 C C . LYS A 1 162 ? 9.271 -3.905 16.765 1.00 93.75 162 LYS A C 1
ATOM 1298 O O . LYS A 1 162 ? 9.821 -4.189 15.705 1.00 93.75 162 LYS A O 1
ATOM 1303 N N . GLY A 1 163 ? 8.321 -2.978 16.867 1.00 95.50 163 GLY A N 1
ATOM 1304 C CA . GLY A 1 163 ? 7.710 -2.268 15.747 1.00 95.50 163 GLY A CA 1
ATOM 1305 C C . GLY A 1 163 ? 8.025 -0.774 15.726 1.00 95.50 163 GLY A C 1
ATOM 1306 O O . GLY A 1 163 ? 8.963 -0.283 16.371 1.00 95.50 163 GLY A O 1
ATOM 1307 N N . THR A 1 164 ? 7.238 -0.034 14.948 1.00 96.44 164 THR A N 1
ATOM 1308 C CA . THR A 1 164 ? 7.411 1.410 14.739 1.00 96.44 164 THR A CA 1
ATOM 1309 C C . THR A 1 164 ? 6.077 2.141 14.726 1.00 96.44 164 THR A C 1
ATOM 1311 O O . THR A 1 164 ? 5.068 1.605 14.281 1.00 96.44 164 THR A O 1
ATOM 1314 N N . ILE A 1 165 ? 6.093 3.385 15.199 1.00 96.44 165 ILE A N 1
ATOM 1315 C CA . ILE A 1 165 ? 4.964 4.311 15.156 1.00 96.44 165 ILE A CA 1
ATOM 1316 C C . ILE A 1 165 ? 5.390 5.507 14.314 1.00 96.44 165 ILE A C 1
ATOM 1318 O O . ILE A 1 165 ? 6.369 6.172 14.647 1.00 96.44 165 ILE A O 1
ATOM 1322 N N . GLU A 1 166 ? 4.678 5.775 13.233 1.00 93.69 166 GLU A N 1
ATOM 1323 C CA . GLU A 1 166 ? 4.843 6.963 12.409 1.00 93.69 166 GLU A CA 1
ATOM 1324 C C . GLU A 1 166 ? 3.731 7.962 12.719 1.00 93.69 166 GLU A C 1
ATOM 1326 O O . GLU A 1 166 ? 2.555 7.608 12.790 1.00 93.69 166 GLU A O 1
ATOM 1331 N N . ILE A 1 167 ? 4.107 9.218 12.933 1.00 92.81 167 ILE A N 1
ATOM 1332 C CA . ILE A 1 167 ? 3.175 10.290 13.268 1.00 92.81 167 ILE A CA 1
ATOM 1333 C C . ILE A 1 167 ? 3.401 11.404 12.264 1.00 92.81 167 ILE A C 1
ATOM 1335 O O . ILE A 1 167 ? 4.467 12.025 12.246 1.00 92.81 167 ILE A O 1
ATOM 1339 N N . SER A 1 168 ? 2.398 11.661 11.426 1.00 88.12 168 SER A N 1
ATOM 1340 C CA . SER A 1 168 ? 2.457 12.781 10.491 1.00 88.12 168 SER A CA 1
ATOM 1341 C C . SER A 1 168 ? 2.535 14.109 11.248 1.00 88.12 168 SER A C 1
ATOM 1343 O O . SER A 1 168 ? 1.874 14.298 12.266 1.00 88.12 168 SER A O 1
ATOM 1345 N N . HIS A 1 169 ? 3.285 15.069 10.710 1.00 87.19 169 HIS A N 1
ATOM 1346 C CA . HIS A 1 169 ? 3.313 16.452 11.200 1.00 87.19 169 HIS A CA 1
ATOM 1347 C C . HIS A 1 169 ? 1.933 17.137 11.181 1.00 87.19 169 HIS A C 1
ATOM 1349 O O . HIS A 1 169 ? 1.748 18.147 11.852 1.00 87.19 169 HIS A O 1
ATOM 1355 N N . LEU A 1 170 ? 0.975 16.593 10.422 1.00 87.94 170 LEU A N 1
ATOM 1356 C CA . LEU A 1 170 ? -0.403 17.078 10.347 1.00 87.94 170 LEU A CA 1
ATOM 1357 C C . LEU A 1 170 ? -1.285 16.587 11.510 1.00 87.94 170 LEU A C 1
ATOM 1359 O O . LEU A 1 170 ? -2.427 17.025 11.626 1.00 87.94 170 LEU A O 1
ATOM 1363 N N . VAL A 1 171 ? -0.808 15.650 12.336 1.00 89.94 171 VAL A N 1
ATOM 1364 C CA . VAL A 1 171 ? -1.560 15.145 13.493 1.00 89.94 171 VAL A CA 1
ATOM 1365 C C . VAL A 1 171 ? -1.549 16.192 14.606 1.00 89.94 171 VAL A C 1
ATOM 1367 O O . VAL A 1 171 ? -0.484 16.559 15.110 1.00 89.94 171 VAL A O 1
ATOM 1370 N N . ASP A 1 172 ? -2.734 16.634 15.030 1.00 89.31 172 ASP A N 1
ATOM 1371 C CA . ASP A 1 172 ? -2.877 17.509 16.192 1.00 89.31 172 ASP A CA 1
ATOM 1372 C C . ASP A 1 172 ? -2.686 16.710 17.487 1.00 89.31 172 ASP A C 1
ATOM 1374 O O . ASP A 1 172 ? -3.518 15.893 17.879 1.00 89.31 172 ASP A O 1
ATOM 1378 N N . ARG A 1 173 ? -1.566 16.955 18.171 1.00 89.81 173 ARG A N 1
ATOM 1379 C CA . ARG A 1 173 ? -1.229 16.281 19.434 1.00 89.81 173 ARG A CA 1
ATOM 1380 C C . ARG A 1 173 ? -2.001 16.825 20.633 1.00 89.81 173 ARG A C 1
ATOM 1382 O O . ARG A 1 173 ? -1.941 16.223 21.702 1.00 89.81 173 ARG A O 1
ATOM 1389 N N . ASN A 1 174 ? -2.680 17.959 20.470 1.00 88.88 174 ASN A N 1
ATOM 1390 C CA . ASN A 1 174 ? -3.514 18.554 21.508 1.00 88.88 174 ASN A CA 1
ATOM 1391 C C . ASN A 1 174 ? -4.954 18.020 21.459 1.00 88.88 174 ASN A C 1
ATOM 1393 O O . ASN A 1 174 ? -5.747 18.336 22.345 1.00 88.88 174 ASN A O 1
ATOM 1397 N N . ASP A 1 175 ? -5.296 17.211 20.448 1.00 86.75 175 ASP A N 1
ATOM 1398 C CA . ASP A 1 175 ? -6.574 16.512 20.380 1.00 86.75 175 ASP A CA 1
ATOM 1399 C C . ASP A 1 175 ? -6.724 15.571 21.591 1.00 86.75 175 ASP A C 1
ATOM 1401 O O . ASP A 1 175 ? -5.810 14.824 21.957 1.00 86.75 175 ASP A O 1
ATOM 1405 N N . ASN A 1 176 ? -7.902 15.595 22.217 1.00 83.62 176 ASN A N 1
ATOM 1406 C CA . ASN A 1 176 ? -8.215 14.784 23.395 1.00 83.62 176 ASN A CA 1
ATOM 1407 C C . ASN A 1 176 ? -8.054 13.274 23.140 1.00 83.62 176 ASN A C 1
ATOM 1409 O O . ASN A 1 176 ? -7.777 12.511 24.071 1.00 83.62 176 ASN A O 1
ATOM 1413 N N . ASP A 1 177 ? -8.206 12.840 21.890 1.00 84.62 177 ASP A N 1
ATOM 1414 C CA . ASP A 1 177 ? -8.088 11.448 21.471 1.00 84.62 177 ASP A CA 1
ATOM 1415 C C . ASP A 1 177 ? -6.637 11.027 21.227 1.00 84.62 177 ASP A C 1
ATOM 1417 O O . ASP A 1 177 ? -6.340 9.833 21.287 1.00 84.62 177 ASP A O 1
ATOM 1421 N N . TYR A 1 178 ? -5.705 11.971 21.038 1.00 91.19 178 TYR A N 1
ATOM 1422 C CA . TYR A 1 178 ? -4.306 11.668 20.715 1.00 91.19 178 TYR A CA 1
ATOM 1423 C C . TYR A 1 178 ? -3.672 10.718 21.736 1.00 91.19 178 TYR A C 1
ATOM 1425 O O . TYR A 1 178 ? -3.001 9.751 21.375 1.00 91.19 178 TYR A O 1
ATOM 1433 N N . SER A 1 179 ? -3.933 10.942 23.027 1.00 91.19 179 SER A N 1
ATOM 1434 C CA . SER A 1 179 ? -3.425 10.077 24.098 1.00 91.19 179 SER A CA 1
ATOM 1435 C C . SER A 1 179 ? -3.939 8.634 23.995 1.00 91.19 179 SER A C 1
ATOM 1437 O O . SER A 1 179 ? -3.189 7.694 24.267 1.00 91.19 179 SER A O 1
ATOM 1439 N N . ARG A 1 180 ? -5.193 8.444 23.564 1.00 91.38 180 ARG A N 1
ATOM 1440 C CA . ARG A 1 180 ? -5.811 7.126 23.370 1.00 91.38 180 ARG A CA 1
ATOM 1441 C C . ARG A 1 180 ? -5.234 6.451 22.132 1.00 91.38 180 ARG A C 1
ATOM 1443 O O . ARG A 1 180 ? -4.771 5.318 22.235 1.00 91.38 180 ARG A O 1
ATOM 1450 N N . LEU A 1 181 ? -5.169 7.165 21.008 1.00 93.94 181 LEU A N 1
ATOM 1451 C CA . LEU A 1 181 ? -4.568 6.674 19.764 1.00 93.94 181 LEU A CA 1
ATOM 1452 C C . LEU A 1 181 ? -3.101 6.278 19.962 1.00 93.94 181 LEU A C 1
ATOM 1454 O O . LEU A 1 181 ? -2.667 5.240 19.468 1.00 93.94 181 LEU A O 1
ATOM 1458 N N . MET A 1 182 ? -2.347 7.050 20.748 1.00 94.62 182 MET A N 1
ATOM 1459 C CA . MET A 1 182 ? -0.957 6.735 21.074 1.00 94.62 182 MET A CA 1
ATOM 1460 C C . MET A 1 182 ? -0.829 5.431 21.870 1.00 94.62 182 MET A C 1
ATOM 1462 O O . MET A 1 182 ? 0.046 4.622 21.571 1.00 94.62 182 MET A O 1
ATOM 1466 N N . GLN A 1 183 ? -1.705 5.183 22.850 1.00 93.25 183 GLN A N 1
ATOM 1467 C CA . GLN A 1 183 ? -1.722 3.909 23.584 1.00 93.25 183 GLN A CA 1
ATOM 1468 C C . GLN A 1 183 ? -2.023 2.731 22.654 1.00 93.25 183 GLN A C 1
ATOM 1470 O O . GLN A 1 183 ? -1.375 1.688 22.743 1.00 93.25 183 GLN A O 1
ATOM 1475 N N . VAL A 1 184 ? -2.979 2.914 21.740 1.00 94.81 184 VAL A N 1
ATOM 1476 C CA . VAL A 1 184 ? -3.309 1.914 20.724 1.00 94.81 184 VAL A CA 1
ATOM 1477 C C . VAL A 1 184 ? -2.103 1.629 19.837 1.00 94.81 184 VAL A C 1
ATOM 1479 O O . VAL A 1 184 ? -1.707 0.475 19.686 1.00 94.81 184 VAL A O 1
ATOM 1482 N N . ALA A 1 185 ? -1.455 2.668 19.321 1.00 96.06 185 ALA A N 1
ATOM 1483 C CA . ALA A 1 185 ? -0.281 2.514 18.479 1.00 96.06 185 ALA A CA 1
ATOM 1484 C C . ALA A 1 185 ? 0.885 1.835 19.207 1.00 96.06 185 ALA A C 1
ATOM 1486 O O . ALA A 1 185 ? 1.525 0.946 18.648 1.00 96.06 185 ALA A O 1
ATOM 1487 N N . GLN A 1 186 ? 1.126 2.187 20.471 1.00 95.88 186 GLN A N 1
ATOM 1488 C CA . GLN A 1 186 ? 2.136 1.538 21.309 1.00 95.88 186 GLN A CA 1
ATOM 1489 C C . GLN A 1 186 ? 1.860 0.050 21.507 1.00 95.88 186 GLN A C 1
ATOM 1491 O O . GLN A 1 186 ? 2.798 -0.741 21.435 1.00 95.88 186 GLN A O 1
ATOM 1496 N N . HIS A 1 187 ? 0.602 -0.352 21.703 1.00 95.25 187 HIS A N 1
ATOM 1497 C CA . HIS A 1 187 ? 0.241 -1.762 21.834 1.00 95.25 187 HIS A CA 1
ATOM 1498 C C . HIS A 1 187 ? 0.639 -2.572 20.594 1.00 95.25 187 HIS A C 1
ATOM 1500 O O . HIS A 1 187 ? 1.404 -3.526 20.708 1.00 95.25 187 HIS A O 1
ATOM 1506 N N . PHE A 1 188 ? 0.196 -2.157 19.405 1.00 95.69 188 PHE A N 1
ATOM 1507 C CA . PHE A 1 188 ? 0.491 -2.889 18.169 1.00 95.69 188 PHE A CA 1
ATOM 1508 C C . PHE A 1 188 ? 1.970 -2.814 17.777 1.00 95.69 188 PHE A C 1
ATOM 1510 O O . PHE A 1 188 ? 2.543 -3.810 17.324 1.00 95.69 188 PHE A O 1
ATOM 1517 N N . ALA A 1 189 ? 2.616 -1.665 17.991 1.00 96.38 189 ALA A N 1
ATOM 1518 C CA . ALA A 1 189 ? 4.044 -1.516 17.736 1.00 96.38 189 ALA A CA 1
ATOM 1519 C C . ALA A 1 189 ? 4.883 -2.396 18.671 1.00 96.38 189 ALA A C 1
ATOM 1521 O O . ALA A 1 189 ? 5.870 -2.988 18.235 1.00 96.38 189 ALA A O 1
ATOM 1522 N N . LYS A 1 190 ? 4.479 -2.560 19.939 1.00 95.50 190 LYS A N 1
ATOM 1523 C CA . LYS A 1 190 ? 5.182 -3.431 20.891 1.00 95.50 190 LYS A CA 1
ATOM 1524 C C . LYS A 1 190 ? 5.344 -4.852 20.344 1.00 95.50 190 LYS A C 1
ATOM 1526 O O . LYS A 1 190 ? 6.432 -5.423 20.476 1.00 95.50 190 LYS A O 1
ATOM 1531 N N . ASP A 1 191 ? 4.311 -5.357 19.675 1.00 91.88 191 ASP A N 1
ATOM 1532 C CA . ASP A 1 191 ? 4.261 -6.706 19.107 1.00 91.88 191 ASP A CA 1
ATOM 1533 C C . ASP A 1 191 ? 4.942 -6.834 17.733 1.00 91.88 191 ASP A C 1
ATOM 1535 O O . ASP A 1 191 ? 5.117 -7.947 17.239 1.00 91.88 191 ASP A O 1
ATOM 1539 N N . GLY A 1 192 ? 5.429 -5.729 17.158 1.00 93.69 192 GLY A N 1
ATOM 1540 C CA . GLY A 1 192 ? 6.204 -5.726 15.911 1.00 93.69 192 GLY A CA 1
ATOM 1541 C C . GLY A 1 192 ? 5.549 -5.000 14.743 1.00 93.69 192 GLY A C 1
ATOM 1542 O O . GLY A 1 192 ? 6.197 -4.847 13.711 1.00 93.69 192 GLY A O 1
ATOM 1543 N N . SER A 1 193 ? 4.313 -4.531 14.907 1.00 96.25 193 SER A N 1
ATOM 1544 C CA . SER A 1 193 ? 3.558 -3.899 13.821 1.00 96.25 193 SER A CA 1
ATOM 1545 C C . SER A 1 193 ? 4.133 -2.526 13.460 1.00 96.25 193 SER A C 1
ATOM 1547 O O . SER A 1 193 ? 4.684 -1.811 14.307 1.00 96.25 193 SER A O 1
ATOM 1549 N N . HIS A 1 194 ? 3.961 -2.127 12.205 1.00 95.88 194 HIS A N 1
ATOM 1550 C CA . HIS A 1 194 ? 4.161 -0.755 11.762 1.00 95.88 194 HIS A CA 1
ATOM 1551 C C . HIS A 1 194 ? 2.831 -0.000 11.837 1.00 95.88 194 HIS A C 1
ATOM 1553 O O . HIS A 1 194 ? 1.881 -0.315 11.118 1.00 95.88 194 HIS A O 1
ATOM 1559 N N . VAL A 1 195 ? 2.758 0.991 12.722 1.00 97.12 195 VAL A N 1
ATOM 1560 C CA . VAL A 1 195 ? 1.552 1.787 12.966 1.00 97.12 195 VAL A CA 1
ATOM 1561 C C . VAL A 1 195 ? 1.756 3.211 12.471 1.00 97.12 195 VAL A C 1
ATOM 1563 O O . VAL A 1 195 ? 2.781 3.818 12.759 1.00 97.12 195 VAL A O 1
ATOM 1566 N N . VAL A 1 196 ? 0.766 3.774 11.789 1.00 95.31 196 VAL A N 1
ATOM 1567 C CA . VAL A 1 196 ? 0.734 5.174 11.359 1.00 95.31 196 VAL A CA 1
ATOM 1568 C C . VAL A 1 196 ? -0.465 5.859 12.009 1.00 95.31 196 VAL A C 1
ATOM 1570 O O . VAL A 1 196 ? -1.596 5.411 11.822 1.00 95.31 196 VAL A O 1
ATOM 1573 N N . LEU A 1 197 ? -0.223 6.939 12.756 1.00 95.25 197 LEU A N 1
ATOM 1574 C CA . LEU A 1 197 ? -1.269 7.858 13.210 1.00 95.25 197 LEU A CA 1
ATOM 1575 C C . LEU A 1 197 ? -1.567 8.851 12.095 1.00 95.25 197 LEU A C 1
ATOM 1577 O O . LEU A 1 197 ? -0.655 9.492 11.557 1.00 95.25 197 LEU A O 1
ATOM 1581 N N . THR A 1 198 ? -2.841 8.996 11.766 1.00 92.81 198 THR A N 1
ATOM 1582 C CA . THR A 1 198 ? -3.274 9.799 10.627 1.00 92.81 198 THR A CA 1
ATOM 1583 C C . THR A 1 198 ? -3.915 11.112 11.092 1.00 92.81 198 THR A C 1
ATOM 1585 O O . THR A 1 198 ? -4.465 11.211 12.190 1.00 92.81 198 THR A O 1
ATOM 1588 N N . PRO A 1 199 ? -3.803 12.183 10.293 1.00 92.06 199 PRO A N 1
ATOM 1589 C CA . PRO A 1 199 ? -4.414 13.463 10.618 1.00 92.06 199 PRO A CA 1
ATOM 1590 C C . PRO A 1 199 ? -5.922 13.459 10.353 1.00 92.06 199 PRO A C 1
ATOM 1592 O O . PRO A 1 199 ? -6.373 13.105 9.261 1.00 92.06 199 PRO A O 1
ATOM 1595 N N . LYS A 1 200 ? -6.708 13.978 11.297 1.00 90.12 200 LYS A N 1
ATOM 1596 C CA . LYS A 1 200 ? -8.115 14.312 11.047 1.00 90.12 200 LYS A CA 1
ATOM 1597 C C . LYS A 1 200 ? -8.180 15.453 10.023 1.00 90.12 200 LYS A C 1
ATOM 1599 O O . LYS A 1 200 ? -7.592 16.511 10.230 1.00 90.12 200 LYS A O 1
ATOM 1604 N N . MET A 1 201 ? -8.898 15.260 8.915 1.00 89.69 201 MET A N 1
ATOM 1605 C CA . MET A 1 201 ? -9.029 16.274 7.862 1.00 89.69 201 MET A CA 1
ATOM 1606 C C . MET A 1 201 ? -10.488 16.687 7.664 1.00 89.69 201 MET A C 1
ATOM 1608 O O . MET A 1 201 ? -11.362 15.852 7.443 1.00 89.69 201 MET A O 1
ATOM 1612 N N . THR A 1 202 ? -10.756 17.995 7.677 1.00 87.50 202 THR A N 1
ATOM 1613 C CA . THR A 1 202 ? -12.090 18.541 7.381 1.00 87.50 202 THR A CA 1
ATOM 1614 C C . THR A 1 202 ? -12.082 19.202 6.014 1.00 87.50 202 THR A C 1
ATOM 1616 O O . THR A 1 202 ? -11.468 20.248 5.841 1.00 87.50 202 THR A O 1
ATOM 1619 N N . ARG A 1 203 ? -12.797 18.609 5.048 1.00 84.00 203 ARG A N 1
ATOM 1620 C CA . ARG A 1 203 ? -12.890 19.109 3.661 1.00 84.00 203 ARG A CA 1
ATOM 1621 C C . ARG A 1 203 ? -11.511 19.442 3.041 1.00 84.00 203 ARG A C 1
ATOM 1623 O O . ARG A 1 203 ? -11.357 20.535 2.496 1.00 84.00 203 ARG A O 1
ATOM 1630 N N . PRO A 1 204 ? -10.517 18.536 3.135 1.00 87.56 204 PRO A N 1
ATOM 1631 C CA . PRO A 1 204 ? -9.196 18.778 2.560 1.00 87.56 204 PRO A CA 1
ATOM 1632 C C . PRO A 1 204 ? -9.278 18.964 1.044 1.00 87.56 204 PRO A C 1
ATOM 1634 O O . PRO A 1 204 ? -10.194 18.450 0.387 1.00 87.56 204 PRO A O 1
ATOM 1637 N N . ALA A 1 205 ? -8.288 19.644 0.464 1.00 91.25 205 ALA A N 1
ATOM 1638 C CA . ALA A 1 205 ? -8.128 19.605 -0.982 1.00 91.25 205 ALA A CA 1
ATOM 1639 C C . ALA A 1 205 ? -7.908 18.149 -1.423 1.00 91.25 205 ALA A C 1
ATOM 1641 O O . ALA A 1 205 ? -7.259 17.366 -0.729 1.00 91.25 205 ALA A O 1
ATOM 1642 N N . LYS A 1 206 ? -8.415 17.775 -2.604 1.00 89.81 206 LYS A N 1
ATOM 1643 C CA . LYS A 1 206 ? -8.336 16.388 -3.101 1.00 89.81 206 LYS A CA 1
ATOM 1644 C C . LYS A 1 206 ? -6.910 15.828 -3.040 1.00 89.81 206 LYS A C 1
ATOM 1646 O O . LYS A 1 206 ? -6.706 14.725 -2.558 1.00 89.81 206 LYS A O 1
ATOM 1651 N N . PHE A 1 207 ? -5.929 16.626 -3.457 1.00 88.69 207 PHE A N 1
ATOM 1652 C CA . PHE A 1 207 ? -4.519 16.246 -3.423 1.00 88.69 207 PHE A CA 1
ATOM 1653 C C . PHE A 1 207 ? -3.998 15.954 -2.005 1.00 88.69 207 PHE A C 1
ATOM 1655 O O . PHE A 1 207 ? -3.249 15.001 -1.816 1.00 88.69 207 PHE A O 1
ATOM 1662 N N . GLU A 1 208 ? -4.401 16.739 -1.006 1.00 87.62 208 GLU A N 1
ATOM 1663 C CA . GLU A 1 208 ? -3.984 16.543 0.389 1.00 87.62 208 GLU A CA 1
ATOM 1664 C C . GLU A 1 208 ? -4.605 15.274 0.972 1.00 87.62 208 GLU A C 1
ATOM 1666 O O . GLU A 1 208 ? -3.909 14.481 1.606 1.00 87.62 208 GLU A O 1
ATOM 1671 N N . TYR A 1 209 ? -5.891 15.044 0.679 1.00 91.31 209 TYR A N 1
ATOM 1672 C CA . TYR A 1 209 ? -6.573 13.804 1.036 1.00 91.31 209 TYR A CA 1
ATOM 1673 C C . TYR A 1 209 ? -5.844 12.592 0.455 1.00 91.31 209 TYR A C 1
ATOM 1675 O O . TYR A 1 209 ? -5.532 11.647 1.174 1.00 91.31 209 TYR A O 1
ATOM 1683 N N . ASP A 1 210 ? -5.516 12.636 -0.836 1.00 89.50 210 ASP A N 1
ATOM 1684 C CA . ASP A 1 210 ? -4.878 11.521 -1.532 1.00 89.50 210 ASP A CA 1
ATOM 1685 C C . ASP A 1 210 ? -3.487 11.192 -0.993 1.00 89.50 210 ASP A C 1
ATOM 1687 O O . ASP A 1 210 ? -3.098 10.024 -0.990 1.00 89.50 210 ASP A O 1
ATOM 1691 N N . CYS A 1 211 ? -2.745 12.203 -0.531 1.00 86.94 211 CYS A N 1
ATOM 1692 C CA . CYS A 1 211 ? -1.415 12.015 0.043 1.00 86.94 211 CYS A CA 1
ATOM 1693 C C . CYS A 1 211 ? -1.434 11.109 1.281 1.00 86.94 211 CYS A C 1
ATOM 1695 O O . CYS A 1 211 ? -0.447 10.423 1.538 1.00 86.94 211 CYS A O 1
ATOM 1697 N N . VAL A 1 212 ? -2.534 11.100 2.037 1.00 89.75 212 VAL A N 1
ATOM 1698 C CA . VAL A 1 212 ? -2.674 10.299 3.262 1.00 89.75 212 VAL A CA 1
ATOM 1699 C C . VAL A 1 212 ? -3.569 9.085 3.021 1.00 89.75 212 VAL A C 1
ATOM 1701 O O . VAL A 1 212 ? -3.193 7.951 3.313 1.00 89.75 212 VAL A O 1
ATOM 1704 N N . TYR A 1 213 ? -4.739 9.309 2.430 1.00 93.50 213 TYR A N 1
ATOM 1705 C CA . TYR A 1 213 ? -5.835 8.351 2.327 1.00 93.50 213 TYR A CA 1
ATOM 1706 C C . TYR A 1 213 ? -6.043 7.811 0.910 1.00 93.50 213 TYR A C 1
ATOM 1708 O O . TYR A 1 213 ? -7.025 7.121 0.655 1.00 93.50 213 TYR A O 1
ATOM 1716 N N . GLY A 1 214 ? -5.121 8.060 -0.027 1.00 89.94 214 GLY A N 1
ATOM 1717 C CA . GLY A 1 214 ? -5.276 7.676 -1.435 1.00 89.94 214 GLY A CA 1
ATOM 1718 C C . GLY A 1 214 ? -5.570 6.188 -1.672 1.00 89.94 214 GLY A C 1
ATOM 1719 O O . GLY A 1 214 ? -6.238 5.851 -2.645 1.00 89.94 214 GLY A O 1
ATOM 1720 N N . SER A 1 215 ? -5.153 5.296 -0.765 1.00 91.44 215 SER A N 1
ATOM 1721 C CA . SER A 1 215 ? -5.488 3.863 -0.826 1.00 91.44 215 SER A CA 1
ATOM 1722 C C . SER A 1 215 ? -6.964 3.535 -0.551 1.00 91.44 215 SER A C 1
ATOM 1724 O O . SER A 1 215 ? -7.383 2.418 -0.823 1.00 91.44 215 SER A O 1
ATOM 1726 N N . LEU A 1 216 ? -7.746 4.471 -0.001 1.00 93.25 216 LEU A N 1
ATOM 1727 C CA . LEU A 1 216 ? -9.193 4.319 0.201 1.00 93.25 216 LEU A CA 1
ATOM 1728 C C . LEU A 1 216 ? -10.003 4.649 -1.059 1.00 93.25 216 LEU A C 1
ATOM 1730 O O . LEU A 1 216 ? -11.211 4.404 -1.090 1.00 93.25 216 LEU A O 1
ATOM 1734 N N . ARG A 1 217 ? -9.365 5.176 -2.109 1.00 90.44 217 ARG A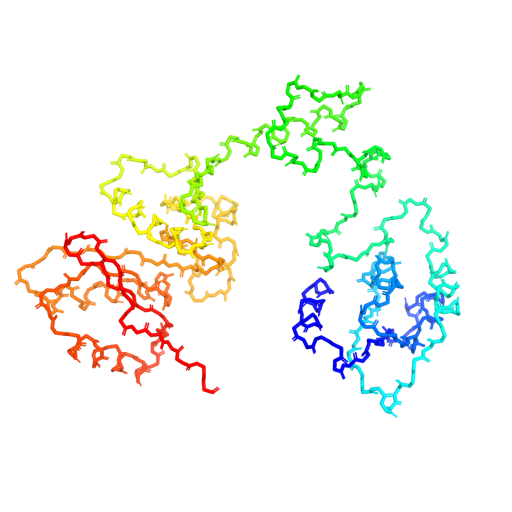 N 1
ATOM 1735 C CA . ARG A 1 217 ? -10.047 5.539 -3.354 1.00 90.44 217 ARG A CA 1
ATOM 1736 C C . ARG A 1 217 ? -10.764 4.360 -3.986 1.00 90.44 217 ARG A C 1
ATOM 1738 O O . ARG A 1 217 ? -10.186 3.290 -4.158 1.00 90.44 217 ARG A O 1
ATOM 1745 N N . GLY A 1 218 ? -12.019 4.582 -4.369 1.00 88.94 218 GLY A N 1
ATOM 1746 C CA . GLY A 1 218 ? -12.867 3.550 -4.967 1.00 88.94 218 GLY A CA 1
ATOM 1747 C C . GLY A 1 218 ? -13.291 2.436 -4.003 1.00 88.94 218 GLY A C 1
ATOM 1748 O O . GLY A 1 218 ? -13.990 1.514 -4.420 1.00 88.94 218 GLY A O 1
ATOM 1749 N N . THR A 1 219 ? -12.904 2.508 -2.726 1.00 92.56 219 THR A N 1
ATOM 1750 C CA . THR A 1 219 ? -13.434 1.632 -1.675 1.00 92.56 219 THR A CA 1
ATOM 1751 C C . THR A 1 219 ? -14.723 2.229 -1.094 1.00 92.56 219 THR A C 1
ATOM 1753 O O . THR A 1 219 ? -14.998 3.415 -1.294 1.00 92.56 219 THR A O 1
ATOM 1756 N N . PRO A 1 220 ? -15.506 1.465 -0.308 1.00 93.06 220 PRO A N 1
ATOM 1757 C CA . PRO A 1 220 ? -16.642 2.016 0.439 1.00 93.06 220 PRO A CA 1
ATOM 1758 C C . PRO A 1 220 ? -16.279 3.152 1.413 1.00 93.06 220 PRO A C 1
ATOM 1760 O O . PRO A 1 220 ? -17.169 3.866 1.871 1.00 93.06 220 PRO A O 1
ATOM 1763 N N . TYR A 1 221 ? -14.991 3.316 1.728 1.00 94.44 221 TYR A N 1
ATOM 1764 C CA . TYR A 1 221 ? -14.466 4.310 2.662 1.00 94.44 221 TYR A CA 1
ATOM 1765 C C . TYR A 1 221 ? -13.784 5.494 1.948 1.00 94.44 221 TYR A C 1
ATOM 1767 O O . TYR A 1 221 ? -13.031 6.242 2.566 1.00 94.44 221 TYR A O 1
ATOM 1775 N N . ASP A 1 222 ? -14.024 5.689 0.648 1.00 93.44 222 ASP A N 1
ATOM 1776 C CA . ASP A 1 222 ? -13.517 6.860 -0.078 1.00 93.44 222 ASP A CA 1
ATOM 1777 C C . ASP A 1 222 ? -14.053 8.170 0.543 1.00 93.44 222 ASP A C 1
ATOM 1779 O O . ASP A 1 222 ? -15.235 8.294 0.884 1.00 93.44 222 ASP A O 1
ATOM 1783 N N . GLY A 1 223 ? -13.167 9.144 0.744 1.00 91.50 223 GLY A N 1
ATOM 1784 C CA . GLY A 1 223 ? -13.443 10.399 1.448 1.00 91.50 223 GLY A CA 1
ATOM 1785 C C . GLY A 1 223 ? -13.464 10.301 2.980 1.00 91.50 223 GLY A C 1
ATOM 1786 O O . GLY A 1 223 ? -13.738 11.304 3.642 1.00 91.50 223 GLY A O 1
ATOM 1787 N N . LYS A 1 224 ? -13.198 9.127 3.566 1.00 93.75 224 LYS A N 1
ATOM 1788 C CA . LYS A 1 224 ? -13.086 8.924 5.023 1.00 93.75 224 LYS A CA 1
ATOM 1789 C C . LYS A 1 224 ? -11.665 9.150 5.526 1.00 93.75 224 LYS A C 1
ATOM 1791 O O . LYS A 1 224 ? -10.720 9.044 4.749 1.00 93.75 224 LYS A O 1
ATOM 1796 N N . CYS A 1 225 ? -11.525 9.456 6.814 1.00 93.69 225 CYS A N 1
ATOM 1797 C CA . CYS A 1 225 ? -10.235 9.716 7.460 1.00 93.69 225 CYS A CA 1
ATOM 1798 C C . CYS A 1 225 ? -10.059 8.795 8.677 1.00 93.69 225 CYS A C 1
ATOM 1800 O O . CYS A 1 225 ? -10.237 9.282 9.790 1.00 93.69 225 CYS A O 1
ATOM 1802 N N . PRO A 1 226 ? -9.774 7.491 8.483 1.00 95.56 226 PRO A N 1
ATOM 1803 C CA . PRO A 1 226 ? -9.619 6.577 9.605 1.00 95.56 226 PRO A CA 1
ATOM 1804 C C . PRO A 1 226 ? -8.414 6.942 10.469 1.00 95.56 226 PRO A C 1
ATOM 1806 O O . PRO A 1 226 ? -7.385 7.311 9.899 1.00 95.56 226 PRO A O 1
ATOM 1809 N N . ASP A 1 227 ? -8.512 6.792 11.790 1.00 95.00 227 ASP A N 1
ATOM 1810 C CA . ASP A 1 227 ? -7.511 7.290 12.756 1.00 95.00 227 ASP A CA 1
ATOM 1811 C C . ASP A 1 227 ? -6.122 6.629 12.681 1.00 95.00 227 ASP A C 1
ATOM 1813 O O . ASP A 1 227 ? -5.104 7.214 13.074 1.00 95.00 227 ASP A O 1
ATOM 1817 N N . LEU A 1 228 ? -6.071 5.366 12.253 1.00 95.69 228 LEU A N 1
ATOM 1818 C CA . LEU A 1 228 ? -4.867 4.543 12.319 1.00 95.69 228 LEU A CA 1
ATOM 1819 C C . LEU A 1 228 ? -4.685 3.718 11.047 1.00 95.69 228 LEU A C 1
ATOM 1821 O O . LEU A 1 228 ? -5.640 3.249 10.423 1.00 95.69 228 LEU A O 1
ATOM 1825 N N . LYS A 1 229 ? -3.425 3.453 10.705 1.00 96.12 229 LYS A N 1
ATOM 1826 C CA . LYS A 1 229 ? -3.051 2.444 9.712 1.00 96.12 229 LYS A CA 1
ATOM 1827 C C . LYS A 1 229 ? -2.046 1.478 10.322 1.00 96.12 229 LYS A C 1
ATOM 1829 O O . LYS A 1 229 ? -0.962 1.898 10.706 1.00 96.12 229 LYS A O 1
ATOM 1834 N N . ILE A 1 230 ? -2.398 0.203 10.429 1.00 96.50 230 ILE A N 1
ATOM 1835 C CA . ILE A 1 230 ? -1.576 -0.837 11.063 1.00 96.50 230 ILE A CA 1
ATOM 1836 C C . ILE A 1 230 ? -1.234 -1.872 9.996 1.00 96.50 230 ILE A C 1
ATOM 1838 O O . ILE A 1 230 ? -2.140 -2.460 9.406 1.00 96.50 230 ILE A O 1
ATOM 1842 N N . ASP A 1 231 ? 0.056 -2.042 9.702 1.00 93.81 231 ASP A N 1
ATOM 1843 C CA . ASP A 1 231 ? 0.578 -2.940 8.658 1.00 93.81 231 ASP A CA 1
ATOM 1844 C C . ASP A 1 231 ? -0.144 -2.780 7.308 1.00 93.81 231 ASP A C 1
ATOM 1846 O O . ASP A 1 231 ? -0.476 -3.734 6.607 1.00 93.81 231 ASP A O 1
ATOM 1850 N N . GLY A 1 232 ? -0.428 -1.526 6.946 1.00 91.62 232 GLY A N 1
ATOM 1851 C CA . GLY A 1 232 ? -1.097 -1.172 5.694 1.00 91.62 232 GLY A CA 1
ATOM 1852 C C . GLY A 1 232 ? -2.630 -1.182 5.746 1.00 91.62 232 GLY A C 1
ATOM 1853 O O . GLY A 1 232 ? -3.258 -0.666 4.820 1.00 91.62 232 GLY A O 1
ATOM 1854 N N . LEU A 1 233 ? -3.234 -1.691 6.820 1.00 94.81 233 LEU A N 1
ATOM 1855 C CA . LEU A 1 233 ? -4.683 -1.811 6.985 1.00 94.81 233 LEU A CA 1
ATOM 1856 C C . LEU A 1 233 ? -5.244 -0.638 7.789 1.00 94.81 233 LEU A C 1
ATOM 1858 O O . LEU A 1 233 ? -4.666 -0.234 8.792 1.00 94.81 233 LEU A O 1
ATOM 1862 N N . TRP A 1 234 ? -6.383 -0.099 7.362 1.00 96.81 234 TRP A N 1
ATOM 1863 C CA . TRP A 1 234 ? -7.024 1.053 8.002 1.00 96.81 234 TRP A CA 1
ATOM 1864 C C . TRP A 1 234 ? -7.854 0.637 9.212 1.00 96.81 234 TRP A C 1
ATOM 1866 O O . TRP A 1 234 ? -8.653 -0.293 9.111 1.00 96.81 234 TRP A O 1
ATOM 1876 N N . TYR A 1 235 ? -7.705 1.349 10.322 1.00 97.38 235 TYR A N 1
ATOM 1877 C CA . TYR A 1 235 ? -8.442 1.152 11.565 1.00 97.38 235 TYR A CA 1
ATOM 1878 C C . TYR A 1 235 ? -9.064 2.466 12.026 1.00 97.38 235 TYR A C 1
ATOM 1880 O O . TYR A 1 235 ? -8.449 3.521 11.893 1.00 97.38 235 TYR A O 1
ATOM 1888 N N . GLU A 1 236 ? -10.255 2.368 12.608 1.00 96.88 236 GLU A N 1
ATOM 1889 C CA . GLU A 1 236 ? -10.907 3.477 13.309 1.00 96.88 236 GLU A CA 1
ATOM 1890 C C . GLU A 1 236 ? -10.902 3.222 14.817 1.00 96.88 236 GLU A C 1
ATOM 1892 O O . GLU A 1 236 ? -11.177 2.094 15.252 1.00 96.88 236 GLU A O 1
ATOM 1897 N N . HIS A 1 237 ? -10.607 4.253 15.611 1.00 95.19 237 HIS A N 1
ATOM 1898 C CA . HIS A 1 237 ? -10.787 4.222 17.058 1.00 95.19 237 HIS A CA 1
ATOM 1899 C C . HIS A 1 237 ? -12.114 4.885 17.431 1.00 95.19 237 HIS A C 1
ATOM 1901 O O . HIS A 1 237 ? -12.409 6.002 17.034 1.00 95.19 237 HIS A O 1
ATOM 1907 N N . GLU A 1 238 ? -12.929 4.200 18.228 1.00 93.62 238 GLU A N 1
ATOM 1908 C CA . GLU A 1 238 ? -14.200 4.747 18.704 1.00 93.62 238 GLU A CA 1
ATOM 1909 C C . GLU A 1 238 ? -14.269 4.667 20.227 1.00 93.62 238 GLU A C 1
ATOM 1911 O O . GLU A 1 238 ? -14.124 3.598 20.828 1.00 93.62 238 GLU A O 1
ATOM 1916 N N . GLY A 1 239 ? -14.537 5.808 20.857 1.00 85.38 239 GLY A N 1
ATOM 1917 C CA . GLY A 1 239 ? -14.744 5.920 22.295 1.00 85.38 239 GLY A CA 1
ATOM 1918 C C . GLY A 1 239 ? -15.963 6.781 22.593 1.00 85.38 239 GLY A C 1
ATOM 1919 O O . GLY A 1 239 ? -16.106 7.883 22.067 1.00 85.38 239 GLY A O 1
ATOM 1920 N N . PHE A 1 240 ? -16.868 6.293 23.445 1.00 75.50 240 PHE A N 1
ATOM 1921 C CA . PHE A 1 240 ? -18.064 7.049 23.812 1.00 75.50 240 PHE A CA 1
ATOM 1922 C C . PHE A 1 240 ? -18.412 6.889 25.291 1.00 75.50 240 PHE A C 1
ATOM 1924 O O . PHE A 1 240 ? -18.478 5.776 25.810 1.00 75.50 240 PHE A O 1
ATOM 1931 N N . VAL A 1 241 ? -18.688 8.010 25.960 1.00 68.44 241 VAL A N 1
ATOM 1932 C CA . VAL A 1 241 ? -19.099 8.042 27.369 1.00 68.44 241 VAL A CA 1
ATOM 1933 C C . VAL A 1 241 ? -20.616 8.206 27.431 1.00 68.44 241 VAL A C 1
ATOM 1935 O O . VAL A 1 241 ? -21.150 9.238 27.030 1.00 68.44 241 VAL A O 1
ATOM 1938 N N . THR A 1 242 ? -21.324 7.182 27.916 1.00 75.81 242 THR A N 1
ATOM 1939 C CA . THR A 1 242 ? -22.765 7.263 28.218 1.00 75.81 242 THR A CA 1
ATOM 1940 C C . THR A 1 242 ? -23.131 6.388 29.393 1.00 75.81 242 THR A C 1
ATOM 1942 O O . THR A 1 242 ? -22.541 5.323 29.561 1.00 75.81 242 THR A O 1
ATOM 1945 N N . ASP A 1 243 ? -24.246 6.723 30.029 1.00 80.62 243 ASP A N 1
ATOM 1946 C CA . ASP A 1 243 ? -24.863 5.913 31.082 1.00 80.62 243 ASP A CA 1
ATOM 1947 C C . ASP A 1 243 ? -25.467 4.586 30.575 1.00 80.62 243 ASP A C 1
ATOM 1949 O O . ASP A 1 243 ? -25.865 3.740 31.371 1.00 80.62 243 ASP A O 1
ATOM 1953 N N . ASN A 1 244 ? -25.574 4.370 29.253 1.00 90.44 244 ASN A N 1
ATOM 1954 C CA . ASN A 1 244 ? -26.132 3.144 28.673 1.00 90.44 244 ASN A CA 1
ATOM 1955 C C . ASN A 1 244 ? -25.095 2.380 27.825 1.00 90.44 244 ASN A C 1
ATOM 1957 O O . ASN A 1 244 ? -24.952 2.654 26.627 1.00 90.44 244 ASN A O 1
ATOM 1961 N N . PRO A 1 245 ? -24.462 1.332 28.384 1.00 90.06 245 PRO A N 1
ATOM 1962 C CA . PRO A 1 245 ? -23.422 0.560 27.702 1.00 90.06 245 PRO A CA 1
ATOM 1963 C C . PRO A 1 245 ? -23.854 -0.028 26.350 1.00 90.06 245 PRO A C 1
ATOM 1965 O O . PRO A 1 245 ? -23.073 -0.042 25.398 1.00 90.06 245 PRO A O 1
ATOM 1968 N N . LYS A 1 246 ? -25.116 -0.472 26.215 1.00 91.62 246 LYS A N 1
ATOM 1969 C CA . LYS A 1 246 ? -25.643 -1.030 24.952 1.00 91.62 246 LYS A CA 1
ATOM 1970 C C . LYS A 1 246 ? -25.744 0.033 23.866 1.00 91.62 246 LYS A C 1
ATOM 1972 O O . LYS A 1 246 ? -25.434 -0.239 22.706 1.00 91.62 246 LYS A O 1
ATOM 1977 N N . ARG A 1 247 ? -26.206 1.229 24.235 1.00 90.12 247 ARG A N 1
ATOM 1978 C CA . ARG A 1 247 ? -26.301 2.360 23.310 1.00 90.12 247 ARG A CA 1
ATOM 1979 C C . ARG A 1 247 ? -24.909 2.842 22.915 1.00 90.12 247 ARG A C 1
ATOM 1981 O O . ARG A 1 247 ? -24.688 3.039 21.725 1.00 90.12 247 ARG A O 1
ATOM 1988 N N . ALA A 1 248 ? -23.983 2.944 23.870 1.00 91.00 248 ALA A N 1
ATOM 1989 C CA . ALA A 1 248 ? -22.589 3.280 23.594 1.00 91.00 248 ALA A CA 1
ATOM 1990 C C . ALA A 1 248 ? -21.973 2.321 22.571 1.00 91.00 248 ALA A C 1
ATOM 1992 O O . ALA A 1 248 ? -21.525 2.765 21.518 1.00 91.00 248 ALA A O 1
ATOM 1993 N N . PHE A 1 249 ? -22.057 1.008 22.818 1.00 93.88 249 PHE A N 1
ATOM 1994 C CA . PHE A 1 249 ? -21.545 -0.004 21.892 1.00 93.88 249 PHE A CA 1
ATOM 1995 C C . PHE A 1 249 ? -22.136 0.134 20.486 1.00 93.88 249 PHE A C 1
ATOM 1997 O O . PHE A 1 249 ? -21.414 0.123 19.494 1.00 93.88 249 PHE A O 1
ATOM 2004 N N . ASN A 1 250 ? -23.460 0.277 20.383 1.00 92.81 250 ASN A N 1
ATOM 2005 C CA . ASN A 1 250 ? -24.111 0.386 19.082 1.00 92.81 250 ASN A CA 1
ATOM 2006 C C . ASN A 1 250 ? -23.715 1.659 18.331 1.00 92.81 250 ASN A C 1
ATOM 2008 O O . ASN A 1 250 ? -23.545 1.590 17.118 1.00 92.81 250 ASN A O 1
ATOM 2012 N N . ASN A 1 251 ? -23.559 2.785 19.027 1.00 93.06 251 ASN A N 1
ATOM 2013 C CA . ASN A 1 251 ? -23.110 4.032 18.417 1.00 93.06 251 ASN A CA 1
ATOM 2014 C C . ASN A 1 251 ? -21.679 3.898 17.889 1.00 93.06 251 ASN A C 1
ATOM 2016 O O . ASN A 1 251 ? -21.467 4.167 16.711 1.00 93.06 251 ASN A O 1
ATOM 2020 N N . MET A 1 252 ? -20.752 3.396 18.715 1.00 94.56 252 MET A N 1
ATOM 2021 C CA . MET A 1 252 ? -19.354 3.165 18.324 1.00 94.56 252 MET A CA 1
ATOM 2022 C C . MET A 1 252 ? -19.268 2.247 17.098 1.00 94.56 252 MET A C 1
ATOM 2024 O O . MET A 1 252 ? -18.636 2.584 16.106 1.00 94.56 252 MET A O 1
ATOM 2028 N N . MET A 1 253 ? -20.003 1.129 17.092 1.00 94.81 253 MET A N 1
ATOM 2029 C CA . MET A 1 253 ? -20.042 0.229 15.932 1.00 94.81 253 MET A CA 1
ATOM 2030 C C . MET A 1 253 ? -20.644 0.896 14.686 1.00 94.81 253 MET A C 1
ATOM 2032 O O . MET A 1 253 ? -20.169 0.683 13.577 1.00 94.81 253 MET A O 1
ATOM 2036 N N . ASN A 1 254 ? -21.715 1.677 14.833 1.00 93.69 254 ASN A N 1
ATOM 2037 C CA . ASN A 1 254 ? -22.405 2.279 13.691 1.00 93.69 254 ASN A CA 1
ATOM 2038 C C . ASN A 1 254 ? -21.642 3.468 13.089 1.00 93.69 254 ASN A C 1
ATOM 2040 O O . ASN A 1 254 ? -21.844 3.776 11.914 1.00 93.69 254 ASN A O 1
ATOM 2044 N N . HIS A 1 255 ? -20.839 4.172 13.885 1.00 93.25 255 HIS A N 1
ATOM 2045 C CA . HIS A 1 255 ? -19.985 5.259 13.417 1.00 93.25 255 HIS A CA 1
ATOM 2046 C C . HIS A 1 255 ? -18.689 4.704 12.838 1.00 93.25 255 HIS A C 1
ATOM 2048 O O . HIS A 1 255 ? -18.419 4.945 11.660 1.00 93.25 255 HIS A O 1
ATOM 2054 N N . GLY A 1 256 ? -18.003 3.843 13.587 1.00 94.31 256 GLY A N 1
ATOM 2055 C CA . GLY A 1 256 ? -16.722 3.298 13.172 1.00 94.31 256 GLY A CA 1
ATOM 2056 C C . GLY A 1 256 ? -16.805 2.497 11.876 1.00 94.31 256 GLY A C 1
ATOM 2057 O O . GLY A 1 256 ? -15.995 2.694 10.973 1.00 94.31 256 GLY A O 1
ATOM 2058 N N . LEU A 1 257 ? -17.843 1.665 11.703 1.00 95.69 257 LEU A N 1
ATOM 2059 C CA . LEU A 1 257 ? -18.007 0.864 10.477 1.00 95.69 257 LEU A CA 1
ATOM 2060 C C . LEU A 1 257 ? -18.307 1.697 9.219 1.00 95.69 257 LEU A C 1
ATOM 2062 O O . LEU A 1 257 ? -18.299 1.160 8.114 1.00 95.69 257 LEU A O 1
ATOM 2066 N N . LYS A 1 258 ? -18.570 3.005 9.351 1.00 94.06 258 LYS A N 1
ATOM 2067 C CA . LYS A 1 258 ? -18.634 3.924 8.200 1.00 94.06 258 LYS A CA 1
ATOM 2068 C C . LYS A 1 258 ? -17.255 4.417 7.764 1.00 94.06 258 LYS A C 1
ATOM 2070 O O . LYS A 1 258 ? -17.161 4.993 6.682 1.00 94.06 258 LYS A O 1
ATOM 2075 N N . GLN A 1 259 ? -16.241 4.260 8.611 1.00 92.56 259 GLN A N 1
ATOM 2076 C CA . GLN A 1 259 ? -14.874 4.749 8.418 1.00 92.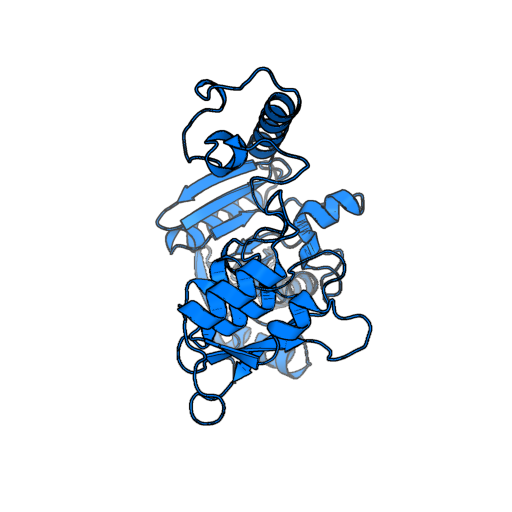56 259 GLN A CA 1
ATOM 2077 C C . GLN A 1 259 ? -13.938 3.599 8.039 1.00 92.56 259 GLN A C 1
ATOM 2079 O O . GLN A 1 259 ? -13.148 3.737 7.111 1.00 92.56 259 GLN A O 1
ATOM 2084 N N . SER A 1 260 ? -14.064 2.446 8.706 1.00 95.56 260 SER A N 1
ATOM 2085 C CA . SER A 1 260 ? -13.311 1.232 8.387 1.00 95.56 260 SER A CA 1
ATOM 2086 C C . SER A 1 260 ? -14.063 -0.037 8.793 1.00 95.56 260 SER A C 1
ATOM 2088 O O . SER A 1 260 ? -14.826 -0.053 9.753 1.00 95.56 260 SER A O 1
ATOM 2090 N N . GLY A 1 261 ? -13.783 -1.147 8.106 1.00 95.50 261 GLY A N 1
ATOM 2091 C CA . GLY A 1 261 ? -14.229 -2.485 8.514 1.00 95.50 261 GLY A CA 1
ATOM 2092 C C . GLY A 1 261 ? -13.445 -3.046 9.707 1.00 95.50 261 GLY A C 1
ATOM 2093 O O . GLY A 1 261 ? -13.787 -4.120 10.207 1.00 95.50 261 GLY A O 1
ATOM 2094 N N . ARG A 1 262 ? -12.389 -2.350 10.151 1.00 97.75 262 ARG A N 1
ATOM 2095 C CA . ARG A 1 262 ? -11.565 -2.712 11.308 1.00 97.75 262 ARG A CA 1
ATOM 2096 C C . ARG A 1 262 ? -11.662 -1.641 12.380 1.00 97.75 262 ARG A C 1
ATOM 2098 O O . ARG A 1 262 ? -11.355 -0.482 12.115 1.00 97.75 262 ARG A O 1
ATOM 2105 N N . LEU A 1 263 ? -12.067 -2.036 13.581 1.00 97.31 263 LEU A N 1
ATOM 2106 C CA . LEU A 1 263 ? -12.335 -1.118 14.683 1.00 97.31 263 LEU A CA 1
ATOM 2107 C C . LEU A 1 263 ? -11.493 -1.435 15.911 1.00 97.31 263 LEU A C 1
ATOM 2109 O O . LEU A 1 263 ? -11.260 -2.600 16.237 1.00 97.31 263 LEU A O 1
ATOM 2113 N N . ILE A 1 264 ? -11.126 -0.391 16.641 1.00 96.62 264 ILE A N 1
ATOM 2114 C CA . ILE A 1 264 ? -10.653 -0.464 18.021 1.00 96.62 264 ILE A CA 1
ATOM 2115 C C . ILE A 1 264 ? -11.644 0.341 18.854 1.00 96.62 264 ILE A C 1
ATOM 2117 O O . ILE A 1 264 ? -11.740 1.552 18.706 1.00 96.62 264 ILE A O 1
ATOM 2121 N N . ILE A 1 265 ? -12.404 -0.325 19.714 1.00 95.12 265 ILE A N 1
ATOM 2122 C CA . ILE A 1 265 ? -13.453 0.329 20.499 1.00 95.12 265 ILE A CA 1
ATOM 2123 C C . ILE A 1 265 ? -13.079 0.353 21.979 1.00 95.12 265 ILE A C 1
ATOM 2125 O O . ILE A 1 265 ? -12.608 -0.649 22.529 1.00 95.12 265 ILE A O 1
ATOM 2129 N N . ASP A 1 266 ? -13.316 1.479 22.643 1.00 92.69 266 ASP A N 1
ATOM 2130 C CA . ASP A 1 266 ? -13.218 1.550 24.099 1.00 92.69 266 ASP A CA 1
ATOM 2131 C C . ASP A 1 266 ? -14.307 0.662 24.717 1.00 92.69 266 ASP A C 1
ATOM 2133 O O . ASP A 1 266 ? -15.479 0.718 24.333 1.00 92.69 266 ASP A O 1
ATOM 2137 N N . ARG A 1 267 ? -13.923 -0.217 25.649 1.00 90.12 267 ARG A N 1
ATOM 2138 C CA . ARG A 1 267 ? -14.817 -1.248 26.176 1.00 90.12 267 ARG A CA 1
ATOM 2139 C C . ARG A 1 267 ? -15.993 -0.611 26.933 1.00 90.12 267 ARG A C 1
ATOM 2141 O O . ARG A 1 267 ? -15.782 -0.012 27.986 1.00 90.12 267 ARG A O 1
ATOM 2148 N N . PRO A 1 268 ? -17.244 -0.842 26.498 1.00 89.12 268 PRO A N 1
ATOM 2149 C CA . PRO A 1 268 ? -18.409 -0.545 27.317 1.00 89.12 268 PRO A CA 1
ATOM 2150 C C . PRO A 1 268 ? -18.595 -1.633 28.383 1.00 89.12 268 PRO A C 1
ATOM 2152 O O . PRO A 1 268 ? -18.137 -2.764 28.213 1.00 89.12 268 PRO A O 1
ATOM 2155 N N . GLU A 1 269 ? -19.338 -1.338 29.451 1.00 89.00 269 GLU A N 1
ATOM 2156 C CA . GLU A 1 269 ? -19.710 -2.311 30.493 1.00 89.00 269 GLU A CA 1
ATOM 2157 C C . GLU A 1 269 ? -20.702 -3.376 29.971 1.00 89.00 269 GLU A C 1
ATOM 2159 O O . GLU A 1 269 ? -21.879 -3.426 30.328 1.00 89.00 269 GLU A O 1
ATOM 2164 N N . LEU A 1 270 ? -20.235 -4.229 29.058 1.00 91.12 270 LEU A N 1
ATOM 2165 C CA . LEU A 1 270 ? -20.976 -5.303 28.407 1.00 91.12 270 LEU A CA 1
ATOM 2166 C C . LEU A 1 270 ? -20.165 -6.596 28.415 1.00 91.12 270 LEU A C 1
ATOM 2168 O O . LEU A 1 270 ? -18.937 -6.601 28.451 1.00 91.12 270 LEU A O 1
ATOM 2172 N N . THR A 1 271 ? -20.871 -7.722 28.324 1.00 93.69 271 THR A N 1
ATOM 2173 C CA . THR A 1 271 ? -20.227 -9.028 28.172 1.00 93.69 271 THR A CA 1
ATOM 2174 C C . THR A 1 271 ? -19.750 -9.239 26.739 1.00 93.69 271 THR A C 1
ATOM 2176 O O . THR A 1 271 ? -20.416 -8.849 25.776 1.00 93.69 271 THR A O 1
ATOM 2179 N N . ASP A 1 272 ? -18.636 -9.950 26.589 1.00 94.88 272 ASP A N 1
ATOM 2180 C CA . ASP A 1 272 ? -18.083 -10.318 25.282 1.00 94.88 272 ASP A CA 1
ATOM 2181 C C . ASP A 1 272 ? -19.101 -11.090 24.442 1.00 94.88 272 ASP A C 1
ATOM 2183 O O . ASP A 1 272 ? -19.274 -10.812 23.260 1.00 94.88 272 ASP A O 1
ATOM 2187 N N . ARG A 1 273 ? -19.870 -11.988 25.075 1.00 95.44 273 ARG A N 1
ATOM 2188 C CA . ARG A 1 273 ? -20.946 -12.745 24.421 1.00 95.44 273 ARG A CA 1
ATOM 2189 C C . ARG A 1 273 ? -21.996 -11.835 23.783 1.00 95.44 273 ARG A C 1
ATOM 2191 O O . ARG A 1 273 ? -22.477 -12.131 22.691 1.00 95.44 273 ARG A O 1
ATOM 2198 N N . PHE A 1 274 ? -22.376 -10.747 24.455 1.00 95.25 274 PHE A N 1
ATOM 2199 C CA . PHE A 1 274 ? -23.328 -9.787 23.901 1.00 95.25 274 PHE A CA 1
ATOM 2200 C C . PHE A 1 274 ? -22.728 -9.042 22.705 1.00 95.25 274 PHE A C 1
ATOM 2202 O O . PHE A 1 274 ? -23.377 -8.944 21.663 1.00 95.25 274 PHE A O 1
ATOM 2209 N N . MET A 1 275 ? -21.492 -8.553 22.839 1.00 95.56 275 MET A N 1
ATOM 2210 C CA . MET A 1 275 ? -20.811 -7.809 21.776 1.00 95.56 275 MET A CA 1
ATOM 2211 C C . MET A 1 275 ? -20.578 -8.681 20.536 1.00 95.56 275 MET A C 1
ATOM 2213 O O . MET A 1 275 ? -20.938 -8.273 19.435 1.00 95.56 275 MET A O 1
ATOM 2217 N N . LEU A 1 276 ? -20.113 -9.920 20.714 1.00 96.31 276 LEU A N 1
ATOM 2218 C CA . LEU A 1 276 ? -19.951 -10.906 19.640 1.00 96.31 276 LEU A CA 1
ATOM 2219 C C . LEU A 1 276 ? -21.266 -11.207 18.922 1.00 96.31 276 LEU A C 1
ATOM 2221 O O . LEU A 1 276 ? -21.321 -11.179 17.696 1.00 96.31 276 LEU A O 1
ATOM 2225 N N . ARG A 1 277 ? -22.358 -11.429 19.667 1.00 95.94 277 ARG A N 1
ATOM 2226 C CA . ARG A 1 277 ? -23.686 -11.630 19.065 1.00 95.94 277 ARG A CA 1
ATOM 2227 C C . ARG A 1 277 ? -24.122 -10.410 18.249 1.00 95.94 277 ARG A C 1
ATOM 2229 O O . ARG A 1 277 ? -24.698 -10.556 17.176 1.00 95.94 277 ARG A O 1
ATOM 2236 N N . SER A 1 278 ? -23.854 -9.210 18.756 1.00 95.19 278 SER A N 1
ATOM 2237 C CA . SER A 1 278 ? -24.180 -7.947 18.088 1.00 95.19 278 SER A CA 1
ATOM 2238 C C . SER A 1 278 ? -23.364 -7.737 16.803 1.00 95.19 278 SER A C 1
ATOM 2240 O O . SER A 1 278 ? -23.898 -7.230 15.815 1.00 95.19 278 SER A O 1
ATOM 2242 N N . ILE A 1 279 ? -22.099 -8.168 16.790 1.00 95.88 279 ILE A N 1
ATOM 2243 C CA . ILE A 1 279 ? -21.237 -8.196 15.600 1.00 95.88 279 ILE A CA 1
ATOM 2244 C C . ILE A 1 279 ? -21.766 -9.215 14.584 1.00 95.88 279 ILE A C 1
ATOM 2246 O O . ILE A 1 279 ? -21.997 -8.856 13.433 1.00 95.88 279 ILE A O 1
ATOM 2250 N N . GLN A 1 280 ? -22.066 -10.444 15.014 1.00 95.44 280 GLN A N 1
ATOM 2251 C CA . GLN A 1 280 ? -22.595 -11.484 14.127 1.00 95.44 280 GLN A CA 1
ATOM 2252 C C . GLN A 1 280 ? -23.912 -11.064 13.467 1.00 95.44 280 GLN A C 1
ATOM 2254 O O . GLN A 1 280 ? -24.110 -11.285 12.276 1.00 95.44 280 GLN A O 1
ATOM 2259 N N . ASN A 1 281 ? -24.800 -10.404 14.213 1.00 95.56 281 ASN A N 1
ATOM 2260 C CA . ASN A 1 281 ? -26.038 -9.872 13.652 1.00 95.56 281 ASN A CA 1
ATOM 2261 C C . ASN A 1 281 ? -25.775 -8.842 12.542 1.00 95.56 281 ASN A C 1
ATOM 2263 O O . ASN A 1 281 ? -26.489 -8.842 11.548 1.00 95.56 281 ASN A O 1
ATOM 2267 N N . ARG A 1 282 ? -24.754 -7.984 12.680 1.00 95.38 282 ARG A N 1
ATOM 2268 C CA . ARG A 1 282 ? -24.374 -7.008 11.641 1.00 95.38 282 ARG A CA 1
ATOM 2269 C C . ARG A 1 282 ? -23.808 -7.688 10.401 1.00 95.38 282 ARG A C 1
ATOM 2271 O O . ARG A 1 282 ? -24.183 -7.323 9.292 1.00 95.38 282 ARG A O 1
ATOM 2278 N N . ILE A 1 283 ? -22.973 -8.705 10.593 1.00 94.69 283 ILE A N 1
ATOM 2279 C CA . ILE A 1 283 ? -22.435 -9.521 9.499 1.00 94.69 283 ILE A CA 1
ATOM 2280 C C . ILE A 1 283 ? -23.575 -10.208 8.740 1.00 94.69 283 ILE A C 1
ATOM 2282 O O . ILE A 1 283 ? -23.618 -10.155 7.515 1.00 94.69 283 ILE A O 1
ATOM 2286 N N . ASN A 1 284 ? -24.554 -10.770 9.456 1.00 94.25 284 ASN A N 1
ATOM 2287 C CA . ASN A 1 284 ? -25.737 -11.389 8.850 1.00 94.25 284 ASN A CA 1
ATOM 2288 C C . ASN A 1 284 ? -26.613 -10.383 8.077 1.00 94.25 284 ASN A C 1
ATOM 2290 O O . ASN A 1 284 ? -27.354 -10.781 7.184 1.00 94.25 284 ASN A O 1
ATOM 2294 N N . LEU A 1 285 ? -26.524 -9.089 8.401 1.00 94.88 285 LEU A N 1
ATOM 2295 C CA . LEU A 1 285 ? -27.167 -7.994 7.666 1.00 94.88 285 LEU A CA 1
ATOM 2296 C C . LEU A 1 285 ? -26.317 -7.477 6.488 1.00 94.88 285 LEU A C 1
ATOM 2298 O O . LEU A 1 285 ? -26.692 -6.494 5.855 1.00 94.88 285 LEU A O 1
ATOM 2302 N N . GLY A 1 286 ? -25.178 -8.111 6.194 1.00 92.69 286 GLY A N 1
ATOM 2303 C CA . GLY A 1 286 ? -24.289 -7.744 5.089 1.00 92.69 286 GLY A CA 1
ATOM 2304 C C . GLY A 1 286 ? -23.335 -6.588 5.392 1.00 92.69 286 GLY A C 1
ATOM 2305 O O . GLY A 1 286 ? -22.699 -6.069 4.477 1.00 92.69 286 GLY A O 1
ATOM 2306 N N . ILE A 1 287 ? -23.213 -6.164 6.653 1.00 93.88 287 ILE A N 1
ATOM 2307 C CA . ILE A 1 287 ? -22.264 -5.115 7.038 1.00 93.88 287 ILE A CA 1
ATOM 2308 C C . ILE A 1 287 ? -20.852 -5.707 7.068 1.00 93.88 287 ILE A C 1
ATOM 2310 O O . ILE A 1 287 ? -20.620 -6.746 7.691 1.00 93.88 287 ILE A O 1
ATOM 2314 N N . ASN A 1 288 ? -19.902 -5.028 6.423 1.00 92.88 288 ASN A N 1
ATOM 2315 C CA . ASN A 1 288 ? -18.512 -5.465 6.395 1.00 92.88 288 ASN A CA 1
ATOM 2316 C C . ASN A 1 288 ? -17.837 -5.229 7.754 1.00 92.88 288 ASN A C 1
ATOM 2318 O O . ASN A 1 288 ? -17.518 -4.096 8.107 1.00 92.88 288 ASN A O 1
ATOM 2322 N N . VAL A 1 289 ? -17.620 -6.309 8.504 1.00 95.81 289 VAL A N 1
ATOM 2323 C CA . VAL A 1 289 ? -16.839 -6.310 9.744 1.00 95.81 289 VAL A CA 1
ATOM 2324 C C . VAL A 1 289 ? -15.698 -7.302 9.580 1.00 95.81 289 VAL A C 1
ATOM 2326 O O . VAL A 1 289 ? -15.922 -8.508 9.453 1.00 95.81 289 VAL A O 1
ATOM 2329 N N . GLU A 1 290 ? -14.476 -6.789 9.576 1.00 95.94 290 GLU A N 1
ATOM 2330 C CA . GLU A 1 290 ? -13.260 -7.570 9.352 1.00 95.94 290 GLU A CA 1
ATOM 2331 C C . GLU A 1 290 ? -12.547 -7.851 10.672 1.00 95.94 290 GLU A C 1
ATOM 2333 O O . GLU A 1 290 ? -12.164 -8.990 10.934 1.00 95.94 290 GLU A O 1
ATOM 2338 N N . GLU A 1 291 ? -12.418 -6.843 11.535 1.00 96.62 291 GLU A N 1
ATOM 2339 C CA . GLU A 1 291 ? -11.670 -6.971 12.785 1.00 96.62 291 GLU A CA 1
ATOM 2340 C C . GLU A 1 291 ? -12.194 -6.001 13.849 1.00 96.62 291 GLU A C 1
ATOM 2342 O O . GLU A 1 291 ? -12.512 -4.855 13.549 1.00 96.62 291 GLU A O 1
ATOM 2347 N N . VAL A 1 292 ? -12.318 -6.450 15.097 1.00 97.31 292 VAL A N 1
ATOM 2348 C CA . VAL A 1 292 ? -12.739 -5.610 16.224 1.00 97.31 292 VAL A CA 1
ATOM 2349 C C . VAL A 1 292 ? -11.863 -5.913 17.432 1.00 97.31 292 VAL A C 1
ATOM 2351 O O . VAL A 1 292 ? -11.844 -7.041 17.936 1.00 97.31 292 VAL A O 1
ATOM 2354 N N . TRP A 1 293 ? -11.182 -4.883 17.918 1.00 97.12 293 TRP A N 1
ATOM 2355 C CA . TRP A 1 293 ? -10.371 -4.888 19.129 1.00 97.12 293 TRP A CA 1
ATOM 2356 C C . TRP A 1 293 ? -11.069 -4.104 20.236 1.00 97.12 293 TRP A C 1
ATOM 2358 O O . TRP A 1 293 ? -11.758 -3.121 19.975 1.00 97.12 293 TRP A O 1
ATOM 2368 N N . LEU A 1 294 ? -10.883 -4.537 21.479 1.00 95.56 294 LEU A N 1
ATOM 2369 C CA . LEU A 1 294 ? -11.363 -3.843 22.667 1.00 95.56 294 LEU A CA 1
ATOM 2370 C C . LEU A 1 294 ? -10.195 -3.191 23.386 1.00 95.56 294 LEU A C 1
ATOM 2372 O O . LEU A 1 294 ? -9.215 -3.873 23.685 1.00 95.56 294 LEU A O 1
ATOM 2376 N N . ARG A 1 295 ? -10.343 -1.911 23.720 1.00 93.94 295 ARG A N 1
ATOM 2377 C CA . ARG A 1 295 ? -9.473 -1.198 24.652 1.00 93.94 295 ARG A CA 1
ATOM 2378 C C . ARG A 1 295 ? -10.136 -1.154 26.026 1.00 93.94 295 ARG A C 1
ATOM 2380 O O . ARG A 1 295 ? -11.170 -0.524 26.223 1.00 93.94 295 ARG A O 1
ATOM 2387 N N . GLU A 1 296 ? -9.550 -1.869 26.971 1.00 90.75 296 GLU A N 1
ATOM 2388 C CA . GLU A 1 296 ? -9.978 -1.950 28.364 1.00 90.75 296 GLU A CA 1
ATOM 2389 C C . GLU A 1 296 ? -9.647 -0.649 29.120 1.00 90.75 296 GLU A C 1
ATOM 2391 O O . GLU A 1 296 ? -8.748 0.103 28.737 1.00 90.75 296 GLU A O 1
ATOM 2396 N N . ASN A 1 297 ? -10.320 -0.396 30.246 1.00 83.62 297 ASN A N 1
ATOM 2397 C CA . ASN A 1 297 ? -10.115 0.824 31.048 1.00 83.62 297 ASN A CA 1
ATOM 2398 C C . ASN A 1 297 ? -8.681 0.971 31.586 1.00 83.62 297 ASN A C 1
ATOM 2400 O O . ASN A 1 297 ? -8.213 2.081 31.821 1.00 83.62 297 ASN A O 1
ATOM 2404 N N . ASN A 1 298 ? -7.973 -0.146 31.769 1.00 83.19 298 ASN A N 1
ATOM 2405 C CA . ASN A 1 298 ? -6.565 -0.170 32.170 1.00 83.19 298 ASN A CA 1
ATOM 2406 C C . ASN A 1 298 ? -5.592 0.042 30.988 1.00 83.19 298 ASN A C 1
ATOM 2408 O O . ASN A 1 298 ? -4.383 -0.082 31.170 1.00 83.19 298 ASN A O 1
ATOM 2412 N N . GLY A 1 299 ? -6.105 0.315 29.784 1.00 81.44 299 GLY A N 1
ATOM 2413 C CA . GLY A 1 299 ? -5.326 0.497 28.559 1.00 81.44 299 GLY A CA 1
ATOM 2414 C C . GLY A 1 299 ? -4.921 -0.804 27.863 1.00 81.44 299 GLY A C 1
ATOM 2415 O O . GLY A 1 299 ? -4.270 -0.748 26.822 1.00 81.44 299 GLY A O 1
ATOM 2416 N N . MET A 1 300 ? -5.292 -1.975 28.394 1.00 89.81 300 MET A N 1
ATOM 2417 C CA . MET A 1 300 ? -5.041 -3.252 27.727 1.00 89.81 300 MET A CA 1
ATOM 2418 C C . MET A 1 300 ? -5.889 -3.352 26.461 1.00 89.81 300 MET A C 1
ATOM 2420 O O . MET A 1 300 ? -7.088 -3.091 26.488 1.00 89.81 300 MET A O 1
ATOM 2424 N N . ILE A 1 301 ? -5.272 -3.768 25.361 1.00 94.50 301 ILE A N 1
ATOM 2425 C CA . ILE A 1 301 ? -5.964 -3.978 24.094 1.00 94.50 301 ILE A CA 1
ATOM 2426 C C . ILE A 1 301 ? -5.981 -5.469 23.796 1.00 94.50 301 ILE A C 1
ATOM 2428 O O . ILE A 1 301 ? -4.991 -6.169 24.010 1.00 94.50 301 ILE A O 1
ATOM 2432 N N . ARG A 1 302 ? -7.138 -5.974 23.370 1.00 94.94 302 ARG A N 1
ATOM 2433 C CA . ARG A 1 302 ? -7.315 -7.388 23.040 1.00 94.94 302 ARG A CA 1
ATOM 2434 C C . ARG A 1 302 ? -8.284 -7.581 21.891 1.00 94.94 302 ARG A C 1
ATOM 2436 O O . ARG A 1 302 ? -9.228 -6.811 21.718 1.00 94.94 302 ARG A O 1
ATOM 2443 N N . LEU A 1 303 ? -8.074 -8.651 21.141 1.00 95.75 303 LEU A N 1
ATOM 2444 C CA . LEU A 1 303 ? -8.939 -9.013 20.033 1.00 95.75 303 LEU A CA 1
ATOM 2445 C C . LEU A 1 303 ? -10.287 -9.518 20.565 1.00 95.75 303 LEU A C 1
ATOM 2447 O O . LEU A 1 303 ? -10.332 -10.376 21.448 1.00 95.75 303 LEU A O 1
ATOM 2451 N N . LEU A 1 304 ? -11.385 -8.991 20.023 1.00 96.25 304 LEU A N 1
ATOM 2452 C CA . LEU A 1 304 ? -12.735 -9.497 20.277 1.00 96.25 304 LEU A CA 1
ATOM 2453 C C . LEU A 1 304 ? -13.220 -10.349 19.112 1.00 96.25 304 LEU A C 1
ATOM 2455 O O . LEU A 1 304 ? -13.748 -11.434 19.325 1.00 96.25 304 LEU A O 1
ATOM 2459 N N . TYR A 1 305 ? -13.055 -9.854 17.889 1.00 96.75 305 TYR A N 1
ATOM 2460 C CA . TYR A 1 305 ? -13.527 -10.521 16.686 1.00 96.75 305 TYR A CA 1
ATOM 2461 C C . TYR A 1 305 ? -12.527 -10.328 15.555 1.00 96.75 305 TYR A C 1
ATOM 2463 O O . TYR A 1 305 ? -12.060 -9.217 15.320 1.00 96.75 305 TYR A O 1
ATOM 2471 N N . LYS A 1 306 ? -12.255 -11.400 14.817 1.00 95.12 306 LYS A N 1
ATOM 2472 C CA . LYS A 1 306 ? -11.547 -11.357 13.543 1.00 95.12 306 LYS A CA 1
ATOM 2473 C C . LYS A 1 306 ? -12.271 -12.266 12.574 1.00 95.12 306 LYS A C 1
ATOM 2475 O O . LYS A 1 306 ? -12.582 -13.408 12.920 1.00 95.12 306 LYS A O 1
ATOM 2480 N N . LYS A 1 307 ? -12.551 -11.755 11.381 1.00 91.56 307 LYS A N 1
ATOM 2481 C CA . LYS A 1 307 ? -13.094 -12.554 10.292 1.00 91.56 307 LYS A CA 1
ATOM 2482 C C . LYS A 1 307 ? -12.078 -13.649 9.974 1.00 91.56 307 LYS A C 1
ATOM 2484 O O . LYS A 1 307 ? -10.922 -13.362 9.684 1.00 91.56 307 LYS A O 1
ATOM 2489 N N . THR A 1 308 ? -12.497 -14.898 10.114 1.00 82.06 308 THR A N 1
ATOM 2490 C CA . THR A 1 308 ? -11.724 -16.040 9.633 1.00 82.06 308 THR A CA 1
ATOM 2491 C C . THR A 1 308 ? -11.973 -16.143 8.138 1.00 82.06 308 THR A C 1
ATOM 2493 O O . THR A 1 308 ? -13.127 -16.143 7.704 1.00 82.06 308 THR A O 1
ATOM 2496 N N . ASP A 1 309 ? -10.900 -16.150 7.352 1.00 61.53 309 ASP A N 1
ATOM 2497 C CA . ASP A 1 309 ? -11.001 -16.463 5.932 1.00 61.53 309 ASP A CA 1
ATOM 2498 C C . ASP A 1 309 ? -11.482 -17.917 5.828 1.00 61.53 309 ASP A C 1
ATOM 2500 O O . ASP A 1 309 ? -10.884 -18.815 6.427 1.00 61.53 309 ASP A O 1
ATOM 2504 N N . GLY A 1 310 ? -12.638 -18.107 5.189 1.00 43.41 310 GLY A N 1
ATOM 2505 C CA . GLY A 1 310 ? -13.211 -19.426 4.919 1.00 43.41 310 GLY A CA 1
ATOM 2506 C C . GLY A 1 310 ? -12.458 -20.160 3.824 1.00 43.41 310 GLY A C 1
ATOM 2507 O O . GLY A 1 310 ? -11.925 -19.475 2.922 1.00 43.41 310 GLY A O 1
#

pLDDT: mean 89.48, std 9.14, range [43.28, 98.0]

Radius of gyration: 24.86 Å; chains: 1; bounding box: 56×51×67 Å